Protein AF-A0A4P7J8R2-F1 (afdb_monomer)

Nearest PDB structures (foldseek):
  2e2a-assembly1_C  TM=5.252E-01  e=2.927E+00  Lactococcus lactis
  1cnt-assembly1_4  TM=2.820E-01  e=4.766E+00  Homo sapiens
  3lsj-assembly1_A  TM=1.562E-01  e=6.706E+00  Pseudomonas aeruginosa
  6i1z-assembly1_B  TM=1.309E-01  e=5.255E+00  Zea mays

Secondary structure (DSSP, 8-state):
------EETTEE--PPPP-SS--HHHHHHHHHHHHHHHHHHHHH-S---BSSTTHHHHHHHTTTT--GGGSGGGT--SS-HHHHHHHHHHHHHHHHHHHHHHHTT-HHHHHHHHHHHHHHHHTSPTTHHHHHHH----SHHHHHHHHHHHHHHHHHHHHHHTT-HHHHHHHHHHHHHHHHHHHH--S-----EETTEE-SHHHHHHHHHHHHHT--S-HHHHHHHHHTS-TT-HHHHHHHHHHHHHB-SSPPPPSS-------

Foldseek 3Di:
DQDDQDADPNDGPDAAFFADDQDPLNVQLVVLLVQLQVLLCVLLVHHQFFPGRSVLSCLLQPQQFGFPVVCVVPPDDGRPLVLQLVLLVVLLVLLVVLVVCVVVVNNVSSVVSNVVSLVSQLPGDPPRVVSSVRGPDDGSVSVNVVSVVSNVVSVVVCVVCVPPPLVVSLLSNLLSLVLSCVQRHPDQLAQDDDPNHGPDSSNVSQVSSCVSSVRPDDSVVNNVVNSPDDCPRPSSVVSNVVSVVGGDPDRPDPPDDPDPDDD

Solvent-accessible surface area (backbone atoms only — not comparable to full-atom values): 14954 Å² total; per-residue (Å²): 119,85,81,78,84,47,71,57,96,92,39,78,58,80,71,71,63,67,74,68,78,79,46,77,62,42,51,49,51,49,51,45,24,50,55,39,41,56,53,48,27,67,70,54,71,44,85,83,52,41,80,48,89,47,48,74,27,52,73,54,38,35,88,71,47,50,52,48,67,82,39,67,93,68,81,52,71,72,55,51,50,66,56,53,39,53,49,33,56,52,24,42,53,31,18,54,49,12,42,53,29,44,78,70,69,39,49,74,61,12,53,54,29,36,50,55,22,50,52,60,44,51,74,40,65,68,53,54,15,53,54,59,73,27,47,62,64,86,48,49,62,54,47,39,54,53,38,48,51,53,34,50,55,44,48,52,52,48,61,80,38,78,84,42,65,74,64,49,49,49,36,49,37,26,30,50,54,48,27,49,40,71,75,60,38,94,66,80,87,34,48,44,78,58,96,88,42,55,68,20,67,57,31,42,46,45,46,54,46,33,58,64,48,36,52,95,60,73,49,68,62,28,43,52,53,39,67,67,52,56,78,80,34,70,70,46,35,52,49,36,54,53,49,61,74,38,50,43,96,66,74,76,74,76,90,63,84,87,75,82,80,87,128

Mean predicted aligned error: 11.41 Å

Structure (mmCIF, N/CA/C/O backbone):
data_AF-A0A4P7J8R2-F1
#
_entry.id   AF-A0A4P7J8R2-F1
#
loop_
_atom_site.group_PDB
_atom_site.id
_atom_site.type_symbol
_atom_site.label_atom_id
_atom_site.label_alt_id
_atom_site.label_comp_id
_atom_site.label_asym_id
_atom_site.label_entity_id
_atom_site.label_seq_id
_atom_site.pdbx_PDB_ins_code
_atom_site.Cartn_x
_atom_site.Cartn_y
_atom_site.Cartn_z
_atom_site.occupancy
_atom_site.B_iso_or_equiv
_atom_site.auth_seq_id
_atom_site.auth_comp_id
_atom_site.auth_asym_id
_atom_site.auth_atom_id
_atom_site.pdbx_PDB_model_num
ATOM 1 N N . MET A 1 1 ? -5.512 11.461 0.066 1.00 32.84 1 MET A N 1
ATOM 2 C CA . MET A 1 1 ? -6.444 10.339 -0.149 1.00 32.84 1 MET A CA 1
ATOM 3 C C . MET A 1 1 ? -5.876 9.470 -1.250 1.00 32.84 1 MET A C 1
ATOM 5 O O . MET A 1 1 ? -5.880 9.904 -2.391 1.00 32.84 1 MET A O 1
ATOM 9 N N . LEU A 1 2 ? -5.388 8.276 -0.924 1.00 28.72 2 LEU A N 1
ATOM 10 C CA . LEU A 1 2 ? -5.401 7.184 -1.897 1.00 28.72 2 LEU A CA 1
ATOM 11 C C . LEU A 1 2 ? -6.454 6.185 -1.413 1.00 28.72 2 LEU A C 1
ATOM 13 O O . LEU A 1 2 ? -6.172 5.390 -0.514 1.00 28.72 2 LEU A O 1
ATOM 17 N N . PRO A 1 3 ? -7.696 6.282 -1.911 1.00 33.44 3 PRO A N 1
ATOM 18 C CA . PRO A 1 3 ? -8.687 5.257 -1.664 1.00 33.44 3 PRO A CA 1
ATOM 19 C C . PRO A 1 3 ? -8.290 4.037 -2.499 1.00 33.44 3 PRO A C 1
ATOM 21 O O . PRO A 1 3 ? -8.294 4.100 -3.721 1.00 33.44 3 PRO A O 1
ATOM 24 N N . ARG A 1 4 ? -7.951 2.915 -1.857 1.00 37.03 4 ARG A N 1
ATOM 25 C CA . ARG A 1 4 ? -8.077 1.628 -2.544 1.00 37.03 4 ARG A CA 1
ATOM 26 C C . ARG A 1 4 ? -9.561 1.314 -2.591 1.00 37.03 4 ARG A C 1
ATOM 28 O O . ARG A 1 4 ? -10.179 1.101 -1.548 1.00 37.03 4 ARG A O 1
ATOM 35 N N . GLU A 1 5 ? -10.138 1.319 -3.783 1.00 42.50 5 GLU A N 1
ATOM 36 C CA . GLU A 1 5 ? -11.417 0.656 -3.982 1.00 42.50 5 GLU A CA 1
ATOM 37 C C . GLU A 1 5 ? -11.187 -0.841 -3.765 1.00 42.50 5 GLU A C 1
ATOM 39 O O . GLU A 1 5 ? -10.446 -1.484 -4.504 1.00 42.50 5 GLU A O 1
ATOM 44 N N . ILE A 1 6 ? -11.754 -1.388 -2.691 1.00 38.34 6 ILE A N 1
ATOM 45 C CA . ILE A 1 6 ? -11.709 -2.825 -2.435 1.00 38.34 6 ILE A CA 1
ATOM 46 C C . ILE A 1 6 ? -12.951 -3.418 -3.094 1.00 38.34 6 ILE A C 1
ATOM 48 O O . ILE A 1 6 ? -14.085 -3.070 -2.753 1.00 38.34 6 ILE A O 1
ATOM 52 N N . TRP A 1 7 ? -12.718 -4.284 -4.073 1.00 38.00 7 TRP A N 1
ATOM 53 C CA . TRP A 1 7 ? -13.750 -4.995 -4.812 1.00 38.00 7 TRP A CA 1
ATOM 54 C C . TRP A 1 7 ? -13.792 -6.442 -4.326 1.00 38.00 7 TRP A C 1
ATOM 56 O O . TRP A 1 7 ? -12.793 -7.150 -4.408 1.00 38.00 7 TRP A O 1
ATOM 66 N N . GLU A 1 8 ? -14.947 -6.892 -3.835 1.00 34.22 8 GLU A N 1
ATOM 67 C CA . GLU A 1 8 ? -15.171 -8.291 -3.455 1.00 34.22 8 GLU A CA 1
ATOM 68 C C . GLU A 1 8 ? -16.410 -8.809 -4.196 1.00 34.22 8 GLU A C 1
ATOM 70 O O . GLU A 1 8 ? -17.485 -8.209 -4.133 1.00 34.22 8 GLU A O 1
ATOM 75 N N . ASN A 1 9 ? -16.268 -9.907 -4.949 1.00 32.16 9 ASN A N 1
ATOM 76 C CA . ASN A 1 9 ? -17.353 -10.528 -5.727 1.00 32.16 9 ASN A CA 1
ATOM 77 C C . ASN A 1 9 ? -18.108 -9.555 -6.662 1.00 32.16 9 ASN A C 1
ATOM 79 O O . ASN A 1 9 ? -19.334 -9.609 -6.778 1.00 32.16 9 ASN A O 1
ATOM 83 N N . GLY A 1 10 ? -17.387 -8.626 -7.300 1.00 30.28 10 GLY A N 1
ATOM 84 C CA . GLY A 1 10 ? -17.977 -7.632 -8.207 1.00 30.28 10 GLY A CA 1
ATOM 85 C C . GLY A 1 10 ? -18.820 -6.557 -7.509 1.00 30.28 10 GLY A C 1
ATOM 86 O O . GLY A 1 10 ? -19.547 -5.820 -8.173 1.00 30.28 10 GLY A O 1
ATOM 87 N N . ARG A 1 11 ? -18.748 -6.450 -6.175 1.00 26.72 11 ARG A N 1
ATOM 88 C CA . ARG A 1 11 ? -19.405 -5.397 -5.396 1.00 26.72 11 ARG A CA 1
ATOM 89 C C . ARG A 1 11 ? -18.361 -4.503 -4.735 1.00 26.72 11 ARG A C 1
ATOM 91 O O . ARG A 1 11 ? -17.423 -4.978 -4.099 1.00 26.72 11 ARG A O 1
ATOM 98 N N . LYS A 1 12 ? -18.559 -3.190 -4.870 1.00 39.00 12 LYS A N 1
ATOM 99 C CA . LYS A 1 12 ? -17.753 -2.160 -4.209 1.00 39.00 12 LYS A CA 1
ATOM 100 C C . LYS A 1 12 ? -17.955 -2.249 -2.696 1.00 39.00 12 LYS A C 1
ATOM 102 O O . LYS A 1 12 ? -19.061 -1.991 -2.212 1.00 39.00 12 LYS A O 1
ATOM 107 N N . LEU A 1 13 ? -16.907 -2.592 -1.946 1.00 38.28 13 LEU A N 1
ATOM 108 C CA . LEU A 1 13 ? -16.956 -2.576 -0.488 1.00 38.28 13 LEU A CA 1
ATOM 109 C C . LEU A 1 13 ? -16.866 -1.114 -0.034 1.00 38.28 13 LEU A C 1
ATOM 111 O O . LEU A 1 13 ? -15.833 -0.455 -0.158 1.00 38.28 13 LEU A O 1
ATOM 115 N N . LYS A 1 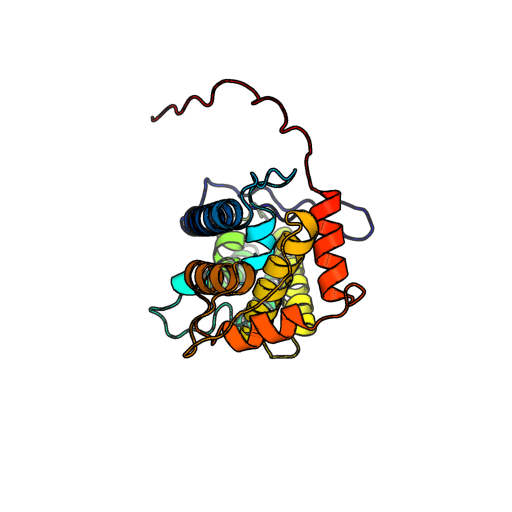14 ? -17.996 -0.555 0.409 1.00 35.88 14 LYS A N 1
ATOM 116 C CA . LYS A 1 14 ? -18.090 0.857 0.792 1.00 35.88 14 LYS A CA 1
ATOM 117 C C . LYS A 1 14 ? -17.421 1.047 2.154 1.00 35.88 14 LYS A C 1
ATOM 119 O O . LYS A 1 14 ? -18.040 0.811 3.186 1.00 35.88 14 LYS A O 1
ATOM 124 N N . LEU A 1 15 ? -16.154 1.458 2.150 1.00 40.28 15 LEU A N 1
ATOM 125 C CA . LEU A 1 15 ? -15.455 1.861 3.370 1.00 40.28 15 LEU A CA 1
ATOM 126 C C . LEU A 1 15 ? -16.207 3.027 4.051 1.00 40.28 15 LEU A C 1
ATOM 128 O O . LEU A 1 15 ? -16.777 3.873 3.348 1.00 40.28 15 LEU A O 1
ATOM 132 N N . PRO A 1 16 ? -16.223 3.107 5.397 1.00 36.53 16 PRO A N 1
ATOM 133 C CA . PRO A 1 16 ? -16.769 4.265 6.096 1.00 36.53 16 PRO A CA 1
ATOM 134 C C . PRO A 1 16 ? -16.044 5.542 5.653 1.00 36.53 16 PRO A C 1
ATOM 136 O O . PRO A 1 16 ? -14.826 5.542 5.482 1.00 36.53 16 PRO A O 1
ATOM 139 N N . ALA A 1 17 ? -16.782 6.641 5.485 1.00 36.66 17 ALA A N 1
ATOM 140 C CA . ALA A 1 17 ? -16.190 7.928 5.130 1.00 36.66 17 ALA A CA 1
ATOM 141 C C . ALA A 1 17 ? -15.206 8.392 6.223 1.00 36.66 17 ALA A C 1
ATOM 143 O O . ALA A 1 17 ? -15.554 8.395 7.405 1.00 36.66 17 ALA A O 1
ATOM 144 N N . LEU A 1 18 ? -13.988 8.781 5.835 1.00 41.22 18 LEU A N 1
ATOM 145 C CA . LEU A 1 18 ? -12.971 9.316 6.748 1.00 41.22 18 LEU A CA 1
ATOM 146 C C . LEU A 1 18 ? -13.398 10.711 7.245 1.00 41.22 18 LEU A C 1
ATOM 148 O O . LEU A 1 18 ? -13.849 11.532 6.446 1.00 41.22 18 LEU A O 1
ATOM 152 N N . ARG A 1 19 ? -13.296 10.983 8.557 1.00 38.66 19 ARG A N 1
ATOM 153 C CA . ARG A 1 19 ? -13.872 12.203 9.168 1.00 38.66 19 ARG A CA 1
ATOM 154 C C . ARG A 1 19 ? -13.076 13.499 8.953 1.00 38.66 19 ARG A C 1
ATOM 156 O O . ARG A 1 19 ? -13.702 14.557 9.000 1.00 38.66 19 ARG A O 1
ATOM 163 N N . HIS A 1 20 ? -11.758 13.473 8.729 1.00 39.28 20 HIS A N 1
ATOM 164 C CA . HIS A 1 20 ? -10.914 14.684 8.691 1.00 39.28 20 HIS A CA 1
ATOM 165 C C . HIS A 1 20 ? -9.924 14.712 7.507 1.00 39.28 20 HIS A C 1
ATOM 167 O O . HIS A 1 20 ? -9.699 13.695 6.855 1.00 39.28 20 HIS A O 1
ATOM 173 N N . GLY A 1 21 ? -9.402 15.913 7.204 1.00 49.06 21 GLY A N 1
ATOM 174 C CA . GLY A 1 21 ? -8.509 16.215 6.074 1.00 49.06 21 GLY A CA 1
ATOM 175 C C . GLY A 1 21 ? -7.202 15.410 6.046 1.00 4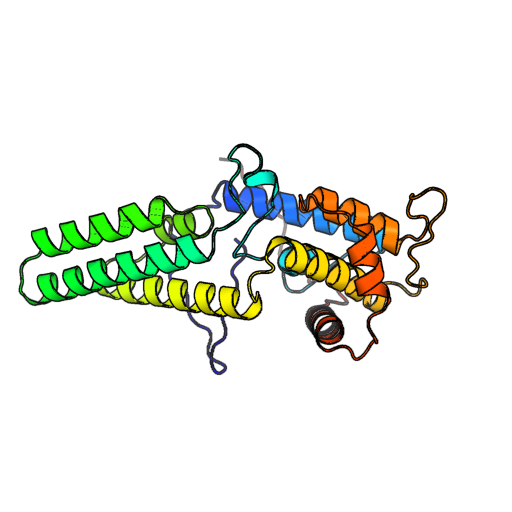9.06 21 GLY A C 1
ATOM 176 O O . GLY A 1 21 ? -6.916 14.636 6.953 1.00 49.06 21 GLY A O 1
ATOM 177 N N . ALA A 1 22 ? -6.418 15.581 4.974 1.00 48.06 22 ALA A N 1
ATOM 178 C CA . ALA A 1 22 ? -5.219 14.782 4.702 1.00 48.06 22 ALA A CA 1
ATOM 179 C C . ALA A 1 22 ? -4.284 14.696 5.925 1.00 48.06 22 ALA A C 1
ATOM 181 O O . ALA A 1 22 ? -3.793 15.712 6.415 1.00 48.06 22 ALA A O 1
ATOM 182 N N . SER A 1 23 ? -4.037 13.476 6.408 1.00 58.09 23 SER A N 1
ATOM 183 C CA . SER A 1 23 ? -3.109 13.226 7.512 1.00 58.09 23 SER A CA 1
ATOM 184 C C . SER A 1 23 ? -1.658 13.504 7.091 1.00 58.09 23 SER A C 1
ATOM 186 O O . SER A 1 23 ? -1.329 13.485 5.903 1.00 58.09 23 SER A O 1
ATOM 188 N N . ASN A 1 24 ? -0.740 13.692 8.048 1.00 58.38 24 ASN A N 1
ATOM 189 C CA . ASN A 1 24 ? 0.696 13.802 7.736 1.00 58.38 24 ASN A CA 1
ATOM 190 C C . ASN A 1 24 ? 1.214 12.599 6.926 1.00 58.38 24 ASN A C 1
ATOM 192 O O . ASN A 1 24 ? 2.072 12.756 6.062 1.00 58.38 24 ASN A O 1
ATOM 196 N N . HIS A 1 25 ? 0.666 11.405 7.157 1.00 62.44 25 HIS A N 1
ATOM 197 C CA . HIS A 1 25 ? 0.968 10.225 6.352 1.00 62.44 25 HIS A CA 1
ATOM 198 C C . HIS A 1 25 ? 0.415 10.332 4.929 1.00 62.44 25 HIS A C 1
ATOM 200 O O . HIS A 1 25 ? 1.139 10.004 4.000 1.00 62.44 25 HIS A O 1
ATOM 206 N N . ASP A 1 26 ? -0.807 10.839 4.725 1.00 62.03 26 ASP A N 1
ATOM 207 C CA . ASP A 1 26 ? -1.336 11.094 3.376 1.00 62.03 26 ASP A CA 1
ATOM 208 C C . ASP A 1 26 ? -0.460 12.086 2.609 1.00 62.03 26 ASP A C 1
ATOM 210 O O . ASP A 1 26 ? -0.193 11.883 1.427 1.00 62.03 26 ASP A O 1
ATOM 214 N N . TYR A 1 27 ? 0.010 13.142 3.280 1.00 60.81 27 TYR A N 1
ATOM 215 C CA . TYR A 1 27 ? 0.931 14.112 2.691 1.00 60.81 27 TYR A CA 1
ATOM 216 C C . TYR A 1 27 ? 2.271 13.470 2.317 1.00 60.81 27 TYR A C 1
ATOM 218 O O . TYR A 1 27 ? 2.804 13.718 1.236 1.00 60.81 27 TYR A O 1
ATOM 226 N N . ILE A 1 28 ? 2.804 12.603 3.178 1.00 64.06 28 ILE A N 1
ATOM 227 C CA . ILE A 1 28 ? 4.041 11.874 2.903 1.00 64.06 28 ILE A CA 1
ATOM 228 C C . ILE A 1 28 ? 3.861 10.873 1.755 1.00 64.06 28 ILE A C 1
ATOM 230 O O . ILE A 1 28 ? 4.687 10.850 0.844 1.00 64.06 28 ILE A O 1
ATOM 234 N N . MET A 1 29 ? 2.781 10.090 1.756 1.00 70.75 29 MET A N 1
ATOM 235 C CA . MET A 1 29 ? 2.427 9.176 0.667 1.00 70.75 29 MET A CA 1
ATOM 236 C C . MET A 1 29 ? 2.286 9.934 -0.650 1.00 70.75 29 MET A C 1
ATOM 238 O O . MET A 1 29 ? 2.847 9.513 -1.655 1.00 70.75 29 MET A O 1
ATOM 242 N N . TYR A 1 30 ? 1.598 11.079 -0.634 1.00 68.25 30 TYR A N 1
ATOM 243 C CA . TYR A 1 30 ? 1.448 11.957 -1.790 1.00 68.25 30 TYR A CA 1
ATOM 244 C C . TYR A 1 30 ? 2.797 12.480 -2.286 1.00 68.25 30 TYR A C 1
ATOM 246 O O . TYR A 1 30 ? 3.089 12.405 -3.476 1.00 68.25 30 TYR A O 1
ATOM 254 N N . ARG A 1 31 ? 3.650 12.979 -1.385 1.00 67.81 31 ARG A N 1
ATOM 255 C CA . ARG A 1 31 ? 4.982 13.474 -1.743 1.00 67.81 31 ARG A CA 1
ATOM 256 C C . ARG A 1 31 ? 5.842 12.362 -2.337 1.00 67.81 31 ARG A C 1
ATOM 258 O O . ARG A 1 31 ? 6.443 12.567 -3.386 1.00 67.81 31 ARG A O 1
ATOM 265 N N . ALA A 1 32 ? 5.873 11.193 -1.699 1.00 71.31 32 ALA A N 1
ATOM 266 C CA . ALA A 1 32 ? 6.592 10.026 -2.195 1.00 71.31 32 ALA A CA 1
ATOM 267 C C . ALA A 1 32 ? 6.073 9.608 -3.576 1.00 71.31 32 ALA A C 1
ATOM 269 O O . ALA A 1 32 ? 6.863 9.379 -4.487 1.00 71.31 32 ALA A O 1
ATOM 270 N N . ALA A 1 33 ? 4.751 9.568 -3.748 1.00 78.62 33 ALA A N 1
ATOM 271 C CA . ALA A 1 33 ? 4.117 9.202 -5.004 1.00 78.62 33 ALA A CA 1
ATOM 272 C C . ALA A 1 33 ? 4.434 10.196 -6.127 1.00 78.62 33 ALA A C 1
ATOM 274 O O . ALA A 1 33 ? 4.774 9.784 -7.235 1.00 78.62 33 ALA A O 1
ATOM 275 N N . ARG A 1 34 ? 4.418 11.495 -5.820 1.00 74.75 34 ARG A N 1
ATOM 276 C CA . ARG A 1 34 ? 4.799 12.564 -6.744 1.00 74.75 34 ARG A CA 1
ATOM 277 C C . ARG A 1 34 ? 6.275 12.494 -7.135 1.00 74.75 34 ARG A C 1
ATOM 279 O O . ARG A 1 34 ? 6.592 12.621 -8.311 1.00 74.75 34 ARG A O 1
ATOM 286 N N . GLU A 1 35 ? 7.176 12.284 -6.174 1.00 79.56 35 GLU A N 1
ATOM 287 C CA . GLU A 1 35 ? 8.614 12.157 -6.447 1.00 79.56 35 GLU A CA 1
ATOM 288 C C . GLU A 1 35 ? 8.932 10.907 -7.283 1.00 79.56 35 GLU A C 1
ATOM 290 O O . GLU A 1 35 ? 9.725 10.985 -8.220 1.00 79.56 35 GLU A O 1
ATOM 295 N N . ILE A 1 36 ? 8.293 9.772 -6.981 1.00 84.56 36 ILE A N 1
ATOM 296 C CA . ILE A 1 36 ? 8.415 8.536 -7.767 1.00 84.56 36 ILE A CA 1
ATOM 297 C C . ILE A 1 36 ? 7.887 8.756 -9.185 1.00 84.56 36 ILE A C 1
ATOM 299 O O . ILE A 1 36 ? 8.582 8.428 -10.139 1.00 84.56 36 ILE A O 1
ATOM 303 N N . THR A 1 37 ? 6.704 9.351 -9.334 1.00 83.88 37 THR A N 1
ATOM 304 C CA . THR A 1 37 ? 6.088 9.575 -10.651 1.00 83.88 37 THR A CA 1
ATOM 305 C C . THR A 1 37 ? 6.932 10.512 -11.508 1.00 83.88 37 THR A C 1
ATOM 307 O O . THR A 1 37 ? 7.299 10.132 -12.611 1.00 83.88 37 THR A O 1
ATOM 310 N N . GLY A 1 38 ? 7.367 11.660 -10.976 1.00 80.62 38 GLY A N 1
ATOM 311 C CA . GLY A 1 38 ? 8.237 12.575 -11.726 1.00 80.62 38 GLY A CA 1
ATOM 312 C C . GLY A 1 38 ? 9.597 11.961 -12.084 1.00 80.62 38 GLY A C 1
ATOM 313 O O . GLY A 1 38 ? 10.171 12.267 -13.127 1.00 80.62 38 GLY A O 1
ATOM 314 N N . CYS A 1 39 ? 10.115 11.050 -11.253 1.00 88.69 39 CYS A N 1
ATOM 315 C CA . CYS A 1 39 ? 11.302 10.268 -11.592 1.00 88.69 39 CYS A CA 1
ATOM 316 C C . CYS A 1 39 ? 11.030 9.300 -12.755 1.00 88.69 39 CYS A C 1
ATOM 318 O O . CYS A 1 39 ? 11.856 9.187 -13.656 1.00 88.69 39 CYS A O 1
ATOM 320 N N . LEU A 1 40 ? 9.891 8.607 -12.753 1.00 89.75 40 LEU A N 1
ATOM 321 C CA . LEU A 1 40 ? 9.513 7.699 -13.837 1.00 89.75 40 LEU A CA 1
ATOM 322 C C . LEU A 1 40 ? 9.300 8.457 -15.154 1.00 89.75 40 LEU A C 1
ATOM 324 O O . LEU A 1 40 ? 9.867 8.056 -16.163 1.00 89.75 40 LEU A O 1
ATOM 328 N N . GLU A 1 41 ? 8.582 9.580 -15.136 1.00 88.44 41 GLU A N 1
ATOM 329 C CA . GLU A 1 41 ? 8.353 10.437 -16.312 1.00 88.44 41 GLU A CA 1
ATOM 330 C C . GLU A 1 41 ? 9.664 10.961 -16.906 1.00 88.44 41 GLU A C 1
ATOM 332 O O . GLU A 1 41 ? 9.859 10.935 -18.120 1.00 88.44 41 GLU A O 1
ATOM 337 N N . LYS A 1 42 ? 10.616 11.370 -16.055 1.00 91.31 42 LYS A N 1
ATOM 338 C CA . LYS A 1 42 ? 11.968 11.768 -16.482 1.00 91.31 42 LYS A CA 1
ATOM 339 C C . LYS A 1 42 ? 12.664 10.661 -17.281 1.00 91.31 42 LYS A C 1
ATOM 341 O O . LYS A 1 42 ? 13.319 10.959 -18.277 1.00 91.31 42 LYS A O 1
ATOM 346 N N . TRP A 1 43 ? 12.578 9.413 -16.821 1.00 92.12 43 TRP A N 1
ATOM 347 C CA . TRP A 1 43 ? 13.281 8.286 -17.441 1.00 92.12 43 TRP A CA 1
ATOM 348 C C . TRP A 1 43 ? 12.547 7.725 -18.662 1.00 92.12 43 TRP A C 1
ATOM 350 O O . TRP A 1 43 ? 13.196 7.413 -19.653 1.00 92.12 43 TRP A O 1
ATOM 360 N N . LEU A 1 44 ? 11.218 7.639 -18.612 1.00 88.44 44 LEU A N 1
ATOM 361 C CA . LEU A 1 44 ? 10.385 7.135 -19.710 1.00 88.44 44 LEU A CA 1
ATOM 362 C C . LEU A 1 44 ? 10.144 8.193 -20.796 1.00 88.44 44 LEU A C 1
ATOM 364 O O . LEU A 1 44 ? 9.775 7.850 -21.910 1.00 88.44 44 LEU A O 1
ATOM 368 N N . ARG A 1 45 ? 10.381 9.475 -20.484 1.00 89.25 45 ARG A N 1
ATOM 369 C CA . ARG A 1 45 ? 10.182 10.633 -21.374 1.00 89.25 45 ARG A CA 1
ATOM 370 C C . ARG A 1 45 ? 8.742 10.778 -21.880 1.00 89.25 45 ARG A C 1
ATOM 372 O O . ARG A 1 45 ? 8.516 11.382 -22.925 1.00 89.25 45 ARG A O 1
ATOM 379 N N . VAL A 1 46 ? 7.782 10.279 -21.106 1.00 82.69 46 VAL A N 1
ATOM 380 C CA . VAL A 1 46 ? 6.341 10.414 -21.346 1.00 82.69 46 VAL A CA 1
ATOM 381 C C . VAL A 1 46 ? 5.645 10.857 -20.058 1.00 82.69 46 VAL A C 1
ATOM 383 O O . VAL A 1 46 ? 6.121 10.502 -18.973 1.00 82.69 46 VAL A O 1
ATOM 386 N N . PRO A 1 47 ? 4.543 11.622 -20.143 1.00 82.00 47 PRO A N 1
ATOM 387 C CA . PRO A 1 47 ? 3.682 11.849 -18.990 1.00 82.00 47 PRO A CA 1
ATOM 388 C C . PRO A 1 47 ? 3.006 10.536 -18.580 1.00 82.00 47 PRO A C 1
ATOM 390 O O . PRO A 1 47 ? 2.623 9.721 -19.423 1.00 82.00 47 PRO A O 1
ATOM 393 N N . LEU A 1 48 ? 2.873 10.316 -17.274 1.00 78.94 48 LEU A N 1
ATOM 394 C CA . LEU A 1 48 ? 2.256 9.112 -16.721 1.00 78.94 48 LEU A CA 1
ATOM 395 C C . LEU A 1 48 ? 0.813 9.398 -16.306 1.00 78.94 48 LEU A C 1
ATOM 397 O O . LEU A 1 48 ? 0.450 9.307 -15.129 1.00 78.94 48 LEU A O 1
ATOM 401 N N . ASP A 1 49 ? 0.004 9.733 -17.307 1.00 73.31 49 ASP A N 1
ATOM 402 C CA . ASP A 1 49 ? -1.413 10.044 -17.160 1.00 73.31 49 ASP A CA 1
ATOM 403 C C . ASP A 1 49 ? -2.242 8.749 -17.107 1.00 73.31 49 ASP A C 1
ATOM 405 O O . ASP A 1 49 ? -2.504 8.086 -18.110 1.00 73.31 49 ASP A O 1
ATOM 409 N N . TYR A 1 50 ? -2.649 8.377 -15.895 1.00 71.31 50 TYR A N 1
ATOM 410 C CA . TYR A 1 50 ? -3.537 7.245 -15.632 1.00 71.31 50 TYR A CA 1
ATOM 411 C C . TYR A 1 50 ? -4.860 7.734 -15.046 1.00 71.31 50 TYR A C 1
ATOM 413 O O . TYR A 1 50 ? -4.920 8.794 -14.418 1.00 71.31 50 TYR A O 1
ATOM 421 N N . GLN A 1 51 ? -5.913 6.921 -15.175 1.00 64.62 51 GLN A N 1
ATOM 422 C CA . GLN A 1 51 ? -7.213 7.190 -14.541 1.00 64.62 51 GLN A CA 1
ATOM 423 C C . GLN A 1 51 ? -7.083 7.378 -13.020 1.00 64.62 51 GLN A C 1
ATOM 425 O O . GLN A 1 51 ? -7.806 8.168 -12.412 1.00 64.62 51 GLN A O 1
ATOM 430 N N . GLU A 1 52 ? -6.134 6.668 -12.406 1.00 65.06 52 GLU A N 1
ATOM 431 C CA . GLU A 1 52 ? -5.785 6.808 -10.998 1.00 65.06 52 GLU A CA 1
ATOM 432 C C . GLU A 1 52 ? -4.528 7.669 -10.820 1.00 65.06 52 GLU A C 1
ATOM 434 O O . GLU A 1 52 ? -3.446 7.357 -11.326 1.00 65.06 52 GLU A O 1
ATOM 439 N N . THR A 1 53 ? -4.645 8.746 -10.038 1.00 65.31 53 THR A N 1
ATOM 440 C CA . THR A 1 53 ? -3.523 9.651 -9.760 1.00 65.31 53 THR A CA 1
ATOM 441 C C . THR A 1 53 ? -2.358 8.902 -9.104 1.00 65.31 53 THR A C 1
ATOM 443 O O . THR A 1 53 ? -2.503 8.326 -8.024 1.00 65.31 53 THR A O 1
ATOM 446 N N . TYR A 1 54 ? -1.180 8.962 -9.732 1.00 71.44 54 TYR A N 1
ATOM 447 C CA . TYR A 1 54 ? 0.043 8.276 -9.300 1.00 71.44 54 TYR A CA 1
ATOM 448 C C . TYR A 1 54 ? -0.061 6.741 -9.222 1.00 71.44 54 TYR A C 1
ATOM 450 O O . TYR A 1 54 ? 0.636 6.130 -8.403 1.00 71.44 54 TYR A O 1
ATOM 458 N N . LEU A 1 55 ? -0.877 6.104 -10.073 1.00 78.75 55 LEU A N 1
ATOM 459 C CA . LEU A 1 55 ? -1.006 4.640 -10.141 1.00 78.75 55 LEU A CA 1
ATOM 460 C C . LEU A 1 55 ? 0.343 3.892 -10.076 1.00 78.75 55 LEU A C 1
ATOM 462 O O . LEU A 1 55 ? 0.485 3.014 -9.218 1.00 78.75 55 LEU A O 1
ATOM 466 N N . PRO A 1 56 ? 1.383 4.256 -10.859 1.00 82.94 56 PRO A N 1
ATOM 467 C CA . PRO A 1 56 ? 2.667 3.556 -10.803 1.00 82.94 56 PRO A CA 1
ATOM 468 C C . PRO A 1 56 ? 3.302 3.586 -9.410 1.00 82.94 56 PRO A C 1
ATOM 470 O O . PRO A 1 56 ? 3.809 2.577 -8.918 1.00 82.94 56 PRO A O 1
ATOM 473 N N . ALA A 1 57 ? 3.226 4.728 -8.727 1.00 80.62 57 ALA A N 1
ATOM 474 C CA . ALA A 1 57 ? 3.738 4.851 -7.375 1.00 80.62 57 ALA A CA 1
ATOM 475 C C . ALA A 1 57 ? 2.863 4.119 -6.348 1.00 80.62 57 ALA A C 1
ATOM 477 O O . ALA A 1 57 ? 3.400 3.577 -5.383 1.00 80.62 57 ALA A O 1
ATOM 478 N N . ALA A 1 58 ? 1.544 4.039 -6.549 1.00 76.19 58 ALA A N 1
ATOM 479 C CA . ALA A 1 58 ? 0.644 3.272 -5.687 1.00 76.19 58 ALA A CA 1
ATOM 480 C C . ALA A 1 58 ? 0.947 1.760 -5.728 1.00 76.19 58 ALA A C 1
ATOM 482 O O . ALA A 1 58 ? 0.927 1.097 -4.683 1.00 76.19 58 ALA A O 1
ATOM 483 N N . LEU A 1 59 ? 1.315 1.230 -6.903 1.00 80.06 59 LEU A N 1
ATOM 484 C CA . LEU A 1 59 ? 1.783 -0.153 -7.070 1.00 80.06 59 LEU A CA 1
ATOM 485 C C . LEU A 1 59 ? 3.110 -0.411 -6.329 1.00 80.06 59 LEU A C 1
ATOM 487 O O . LEU A 1 59 ? 3.317 -1.493 -5.779 1.00 80.06 59 LEU A O 1
ATOM 491 N N . MET A 1 60 ? 3.997 0.589 -6.265 1.00 81.94 60 MET A N 1
ATOM 492 C CA . MET A 1 60 ? 5.322 0.493 -5.632 1.00 81.94 60 MET A CA 1
ATOM 493 C C . MET A 1 60 ? 5.323 0.748 -4.115 1.00 81.94 60 MET A C 1
ATOM 495 O O . MET A 1 60 ? 6.101 0.140 -3.371 1.00 81.94 60 MET A O 1
ATOM 499 N N . LEU A 1 61 ? 4.494 1.682 -3.644 1.00 72.75 61 LEU A N 1
ATOM 500 C CA . LEU A 1 61 ? 4.499 2.158 -2.260 1.00 72.75 61 LEU A CA 1
ATOM 501 C C . LEU A 1 61 ? 3.624 1.331 -1.317 1.00 72.75 61 LEU A C 1
ATOM 503 O O . LEU A 1 61 ? 3.813 1.482 -0.117 1.00 72.75 61 LEU A O 1
ATOM 507 N N . ASN A 1 62 ? 2.738 0.479 -1.855 1.00 67.06 62 ASN A N 1
ATOM 508 C CA . ASN A 1 62 ? 1.749 -0.375 -1.182 1.00 67.06 62 ASN A CA 1
ATOM 509 C C . ASN A 1 62 ? 1.103 0.231 0.082 1.00 67.06 62 ASN A C 1
ATOM 511 O O . ASN A 1 62 ? 1.741 0.434 1.114 1.00 67.06 62 ASN A O 1
ATOM 515 N N . SER A 1 63 ? -0.218 0.397 0.066 1.00 63.31 63 SER A N 1
ATOM 516 C CA . SER A 1 63 ? -0.983 1.007 1.162 1.00 63.31 63 SER A CA 1
ATOM 517 C C . SER A 1 63 ? -0.931 0.269 2.510 1.00 63.31 63 SER A C 1
ATOM 519 O O . SER A 1 63 ? -1.562 0.738 3.445 1.00 63.31 63 SER A O 1
ATOM 521 N N . TYR A 1 64 ? -0.256 -0.879 2.630 1.00 64.81 64 TYR A N 1
ATOM 522 C CA . TYR A 1 64 ? -0.032 -1.581 3.905 1.00 64.81 64 TYR A CA 1
ATOM 523 C C . TYR A 1 64 ? 1.333 -1.279 4.543 1.00 64.81 64 TYR A C 1
ATOM 525 O O . TYR A 1 64 ? 1.553 -1.625 5.700 1.00 64.81 64 TYR A O 1
ATOM 533 N N . GLU A 1 65 ? 2.243 -0.640 3.803 1.00 61.72 65 GLU A N 1
ATOM 534 C CA . GLU A 1 65 ? 3.627 -0.386 4.222 1.00 61.72 65 GLU A CA 1
ATOM 535 C C . GLU A 1 65 ? 4.048 1.074 4.179 1.00 61.72 65 GLU A C 1
ATOM 537 O O . GLU A 1 65 ? 4.904 1.467 4.963 1.00 61.72 65 GLU A O 1
ATOM 542 N N . GLY A 1 66 ? 3.499 1.867 3.257 1.00 60.34 66 GLY A N 1
ATOM 543 C CA . GLY A 1 66 ? 3.970 3.234 3.021 1.00 60.34 66 GLY A CA 1
ATOM 544 C C . GLY A 1 66 ? 5.461 3.315 2.636 1.00 60.34 66 GLY A C 1
ATOM 545 O O . GLY A 1 66 ? 6.110 2.294 2.409 1.00 60.34 66 GLY A O 1
ATOM 546 N N . PRO A 1 67 ? 6.057 4.508 2.468 1.00 52.50 67 PRO A N 1
ATOM 547 C CA . PRO A 1 67 ? 7.480 4.666 2.162 1.00 52.50 67 PRO A CA 1
ATOM 548 C C . PRO A 1 67 ? 8.378 4.305 3.357 1.00 52.50 67 PRO A C 1
ATOM 550 O O . PRO A 1 67 ? 8.149 4.733 4.484 1.00 52.50 67 PRO A O 1
ATOM 553 N N . VAL A 1 68 ? 9.447 3.546 3.094 1.00 49.28 68 VAL A N 1
ATOM 554 C CA . VAL A 1 68 ? 10.353 2.978 4.118 1.00 49.28 68 VAL A CA 1
ATOM 555 C C . VAL A 1 68 ? 11.014 4.051 4.999 1.00 49.28 68 VAL A C 1
ATOM 557 O O . VAL A 1 68 ? 11.227 3.843 6.192 1.00 49.28 68 VAL A O 1
ATOM 560 N N . TRP A 1 69 ? 11.315 5.219 4.427 1.00 48.91 69 TRP A N 1
ATOM 561 C CA . TRP A 1 69 ? 11.985 6.327 5.113 1.00 48.91 69 TRP A CA 1
ATOM 562 C C . TRP A 1 69 ? 11.111 7.042 6.154 1.00 48.91 69 TRP A C 1
ATOM 564 O O . TRP A 1 69 ? 11.625 7.843 6.923 1.00 48.91 69 TRP A O 1
ATOM 574 N N . MET A 1 70 ? 9.813 6.734 6.250 1.00 46.44 70 MET A N 1
ATOM 575 C CA . MET A 1 70 ? 8.979 7.194 7.372 1.00 46.44 70 MET A CA 1
ATOM 576 C C . MET A 1 70 ? 9.321 6.523 8.708 1.00 46.44 70 MET A C 1
ATOM 578 O O . MET A 1 70 ? 8.821 6.944 9.750 1.00 46.44 70 MET A O 1
ATOM 582 N N . HIS A 1 71 ? 10.132 5.464 8.685 1.00 47.47 71 HIS A N 1
ATOM 583 C CA . HIS A 1 71 ? 10.358 4.586 9.832 1.00 47.47 71 HIS A CA 1
ATOM 584 C C . HIS A 1 71 ? 11.848 4.385 10.153 1.00 47.47 71 HIS A C 1
ATOM 586 O O . HIS A 1 71 ? 12.177 3.622 11.064 1.00 47.47 71 HIS A O 1
ATOM 592 N N . SER A 1 72 ? 12.748 5.075 9.434 1.00 42.16 72 SER A N 1
ATOM 593 C CA . SER A 1 72 ? 14.208 4.932 9.565 1.00 42.16 72 SER A CA 1
ATOM 594 C C . SER A 1 72 ? 14.717 5.221 10.975 1.00 42.16 72 SER A C 1
ATOM 596 O O . SER A 1 72 ? 15.658 4.576 11.428 1.00 42.16 72 SER A O 1
ATOM 598 N N . ASP A 1 73 ? 14.051 6.120 11.698 1.00 40.97 73 ASP A N 1
ATOM 599 C CA . ASP A 1 73 ? 14.505 6.586 13.011 1.00 40.97 73 ASP A CA 1
ATOM 600 C C . ASP A 1 73 ? 14.068 5.657 14.160 1.00 40.97 73 ASP A C 1
ATOM 602 O O . ASP A 1 73 ? 14.437 5.874 15.311 1.00 40.97 73 ASP A O 1
ATOM 606 N N . GLN A 1 74 ? 13.282 4.610 13.873 1.00 43.12 74 GLN A N 1
ATOM 607 C CA . GLN A 1 74 ? 12.667 3.759 14.902 1.00 43.12 74 GLN A CA 1
ATOM 608 C C . GLN A 1 74 ? 13.170 2.311 14.911 1.00 43.12 74 GLN A C 1
ATOM 610 O O . GLN A 1 74 ? 12.736 1.535 15.762 1.00 43.12 74 GLN A O 1
ATOM 615 N N . GLY A 1 75 ? 14.056 1.915 13.986 1.00 38.16 75 GLY A N 1
ATOM 616 C CA . GLY A 1 75 ? 14.562 0.534 13.903 1.00 38.16 75 GLY A CA 1
ATOM 617 C C . GLY A 1 75 ? 13.461 -0.527 13.741 1.00 38.16 75 GLY A C 1
ATOM 618 O O . GLY A 1 75 ? 13.698 -1.707 13.990 1.00 38.16 75 GLY A O 1
ATOM 619 N N . GLN A 1 76 ? 12.247 -0.113 13.365 1.00 39.56 76 GLN A N 1
ATOM 620 C CA . GLN A 1 76 ? 11.102 -0.993 13.182 1.00 39.56 76 GLN A CA 1
ATOM 621 C C . GLN A 1 76 ? 11.092 -1.501 11.745 1.00 39.56 76 GLN A C 1
ATOM 623 O O . GLN A 1 76 ? 11.103 -0.715 10.796 1.00 39.56 76 GLN A O 1
ATOM 628 N N . GLU A 1 77 ? 11.032 -2.824 11.581 1.00 44.97 77 GLU A N 1
ATOM 629 C CA . GLU A 1 77 ? 10.614 -3.409 10.312 1.00 44.97 77 GLU A CA 1
ATOM 630 C C . GLU A 1 77 ? 9.231 -2.845 9.969 1.00 44.97 77 GLU A C 1
ATOM 632 O O . GLU A 1 77 ? 8.279 -2.952 10.747 1.00 44.97 77 GLU A O 1
ATOM 637 N N . ILE A 1 78 ? 9.163 -2.170 8.825 1.00 48.56 78 ILE A N 1
ATOM 638 C CA . ILE A 1 78 ? 7.974 -1.504 8.297 1.00 48.56 78 ILE A CA 1
ATOM 639 C C . ILE A 1 78 ? 6.777 -2.437 8.417 1.00 48.56 78 ILE A C 1
ATOM 641 O O . ILE A 1 78 ? 6.811 -3.539 7.867 1.00 48.56 78 ILE A O 1
ATOM 645 N N . GLY A 1 79 ? 5.737 -1.969 9.114 1.00 52.69 79 GLY A N 1
ATOM 646 C CA . GLY A 1 79 ? 4.487 -2.691 9.287 1.00 52.69 79 GLY A CA 1
ATOM 647 C C . GLY A 1 79 ? 4.730 -4.141 9.674 1.00 52.69 79 GLY A C 1
ATOM 648 O O . GLY A 1 79 ? 4.537 -5.006 8.832 1.00 52.69 79 GLY A O 1
ATOM 649 N N . ASP A 1 80 ? 5.143 -4.422 10.916 1.00 66.94 80 ASP A N 1
ATOM 650 C CA . ASP A 1 80 ? 5.154 -5.793 11.437 1.00 66.94 80 ASP A CA 1
ATOM 651 C C . ASP A 1 80 ? 3.738 -6.376 11.290 1.00 66.94 80 ASP A C 1
ATOM 653 O O . ASP A 1 80 ? 2.867 -6.219 12.149 1.00 66.94 80 ASP A O 1
ATOM 657 N N . ILE A 1 81 ? 3.498 -7.015 10.142 1.00 76.06 81 ILE A N 1
ATOM 658 C CA . ILE A 1 81 ? 2.203 -7.536 9.718 1.00 76.06 81 ILE A CA 1
ATOM 659 C C . ILE A 1 81 ? 1.711 -8.509 10.790 1.00 76.06 81 ILE A C 1
ATOM 661 O O . ILE A 1 81 ? 0.521 -8.564 11.089 1.00 76.06 81 ILE A O 1
ATOM 665 N N . ARG A 1 82 ? 2.633 -9.225 11.450 1.00 77.75 82 ARG A N 1
ATOM 666 C CA . ARG A 1 82 ? 2.310 -10.138 12.547 1.00 77.75 82 ARG A CA 1
ATOM 667 C C . ARG A 1 82 ? 1.842 -9.372 13.779 1.00 77.75 82 ARG A C 1
ATOM 669 O O . ARG A 1 82 ? 0.855 -9.787 14.388 1.00 77.75 82 ARG A O 1
ATOM 676 N N . LYS A 1 83 ? 2.487 -8.255 14.137 1.00 83.38 83 LYS A N 1
ATOM 677 C CA . LYS A 1 83 ? 2.010 -7.354 15.201 1.00 83.38 83 LYS A CA 1
ATOM 678 C C . LYS A 1 8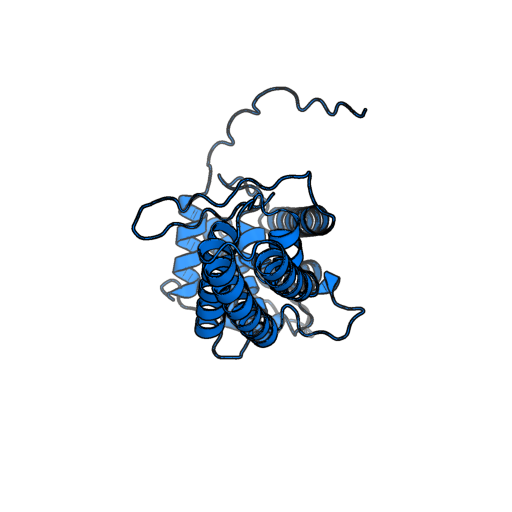3 ? 0.637 -6.779 14.867 1.00 83.38 83 LYS A C 1
ATOM 680 O O . LYS A 1 83 ? -0.233 -6.837 15.732 1.00 83.38 83 LYS A O 1
ATOM 685 N N . VAL A 1 84 ? 0.418 -6.293 13.643 1.00 85.44 84 VAL A N 1
ATOM 686 C CA . VAL A 1 84 ? -0.887 -5.763 13.209 1.00 85.44 84 VAL A CA 1
ATOM 687 C C . VAL A 1 84 ? -1.965 -6.837 13.333 1.00 85.44 84 VAL A C 1
ATOM 689 O O . VAL A 1 84 ? -2.951 -6.616 14.032 1.00 85.44 84 VAL A O 1
ATOM 692 N N . ILE A 1 85 ? -1.757 -8.028 12.764 1.00 87.94 85 ILE A N 1
ATOM 693 C CA . ILE A 1 85 ? -2.701 -9.154 12.861 1.00 87.94 85 ILE A CA 1
ATOM 694 C C . ILE A 1 85 ? -2.977 -9.508 14.328 1.00 87.94 85 ILE A C 1
ATOM 696 O O . ILE A 1 85 ? -4.129 -9.627 14.747 1.00 87.94 85 ILE A O 1
ATOM 700 N N . LYS A 1 86 ? -1.929 -9.647 15.149 1.00 91.69 86 LYS A N 1
ATOM 701 C CA . LYS A 1 86 ? -2.060 -10.016 16.567 1.00 91.69 86 LYS A CA 1
ATOM 702 C C . LYS A 1 86 ? -2.866 -8.985 17.358 1.00 91.69 86 LYS A C 1
ATOM 704 O O . LYS A 1 86 ? -3.766 -9.363 18.115 1.00 91.69 86 LYS A O 1
AT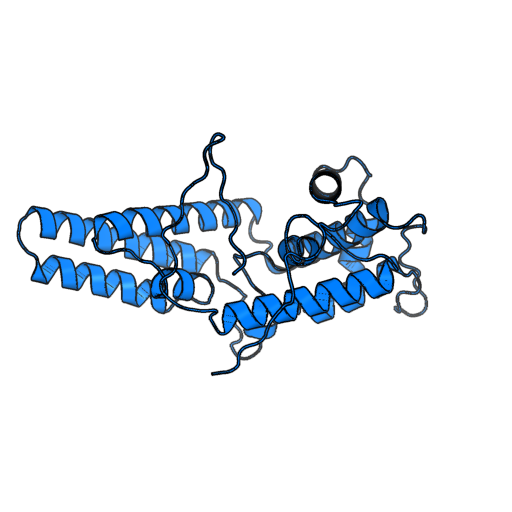OM 709 N N . GLN A 1 87 ? -2.546 -7.699 17.212 1.00 93.19 87 GLN A N 1
ATOM 710 C CA . GLN A 1 87 ? -3.261 -6.635 17.918 1.00 93.19 87 GLN A CA 1
ATOM 711 C C . GLN A 1 87 ? -4.696 -6.502 17.408 1.00 93.19 87 GLN A C 1
ATOM 713 O O . GLN A 1 87 ? -5.604 -6.407 18.229 1.00 93.19 87 GLN A O 1
ATOM 718 N N . THR A 1 88 ? -4.922 -6.632 16.097 1.00 92.88 88 THR A N 1
ATOM 719 C CA . THR A 1 88 ? -6.267 -6.591 15.502 1.00 92.88 88 THR A CA 1
ATOM 720 C C . THR A 1 88 ? -7.145 -7.719 16.036 1.00 92.88 88 THR A C 1
ATOM 722 O O . THR A 1 88 ? -8.247 -7.466 16.512 1.00 92.88 88 THR A O 1
ATOM 725 N N . ARG A 1 89 ? -6.653 -8.964 16.086 1.00 95.00 89 ARG A N 1
ATOM 726 C CA . ARG A 1 89 ? -7.403 -10.101 16.664 1.00 95.00 89 ARG A CA 1
ATOM 727 C C . ARG A 1 89 ? -7.720 -9.919 18.148 1.00 95.00 89 ARG A C 1
ATOM 729 O O . ARG A 1 89 ? -8.806 -10.284 18.607 1.00 95.00 89 ARG A O 1
ATOM 736 N N . THR A 1 90 ? -6.790 -9.328 18.895 1.00 95.81 90 THR A N 1
ATOM 737 C CA . THR A 1 90 ? -7.006 -9.000 20.311 1.00 95.81 90 THR A CA 1
ATOM 738 C C . THR A 1 90 ? -8.091 -7.931 20.450 1.00 95.81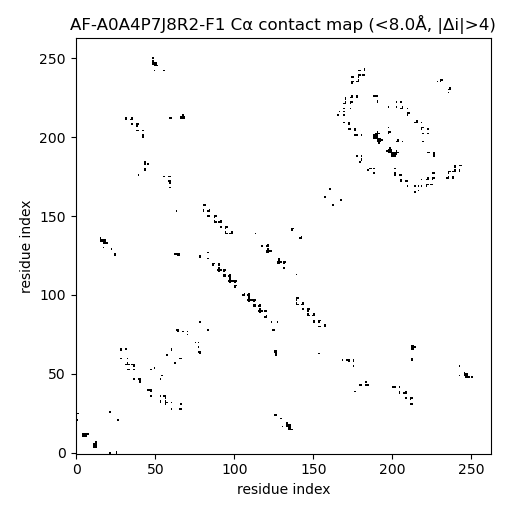 90 THR A C 1
ATOM 740 O O . THR A 1 90 ? -9.044 -8.121 21.203 1.00 95.81 90 THR A O 1
ATOM 743 N N . ALA A 1 91 ? -8.003 -6.851 19.671 1.00 95.88 91 ALA A N 1
ATOM 744 C CA . ALA A 1 91 ? -9.001 -5.788 19.640 1.00 95.88 91 ALA A CA 1
ATOM 745 C C . ALA A 1 91 ? -10.387 -6.312 19.225 1.00 95.88 91 ALA A C 1
ATOM 747 O O . ALA A 1 91 ? -11.370 -5.997 19.887 1.00 95.88 91 ALA A O 1
ATOM 748 N N . ARG A 1 92 ? -10.479 -7.208 18.231 1.00 96.38 92 ARG A N 1
ATOM 749 C CA . ARG A 1 92 ? -11.740 -7.870 17.839 1.00 96.38 92 ARG A CA 1
ATOM 750 C C . ARG A 1 92 ? -12.392 -8.620 18.998 1.00 96.38 92 ARG A C 1
ATOM 752 O O . ARG A 1 92 ? -13.611 -8.587 19.133 1.00 96.38 92 ARG A O 1
ATOM 759 N N . THR A 1 93 ? -11.607 -9.299 19.834 1.00 96.88 93 THR A N 1
ATOM 760 C CA . THR A 1 93 ? -12.139 -9.998 21.017 1.00 96.88 93 THR A CA 1
ATOM 761 C C . THR A 1 93 ? -12.767 -9.015 22.006 1.00 96.88 93 THR A C 1
ATOM 763 O O . THR A 1 93 ? -13.873 -9.258 22.486 1.00 96.88 93 THR A O 1
ATOM 766 N N . LEU A 1 94 ? -12.101 -7.884 22.251 1.00 97.00 94 LEU A N 1
ATOM 767 C CA . LEU A 1 94 ? -12.597 -6.820 23.129 1.00 97.00 94 LEU A CA 1
ATOM 768 C C . LEU A 1 94 ? -13.866 -6.168 22.558 1.00 97.00 94 LEU A C 1
ATOM 770 O O . LEU A 1 94 ? -14.853 -6.020 23.270 1.00 97.00 94 LEU A O 1
ATOM 774 N N . VAL A 1 95 ? -13.906 -5.880 21.253 1.00 96.31 95 VAL A N 1
ATOM 775 C CA . VAL A 1 95 ? -15.107 -5.324 20.607 1.00 96.31 95 VAL A CA 1
ATOM 776 C C . VAL A 1 95 ? -16.278 -6.311 20.634 1.00 96.31 95 VAL A C 1
ATOM 778 O O . VAL A 1 95 ? -17.406 -5.918 20.917 1.00 96.31 95 VAL A O 1
ATOM 781 N N . LYS A 1 96 ? -16.039 -7.614 20.430 1.00 95.75 96 LYS A N 1
ATOM 782 C CA . LYS A 1 96 ? -17.084 -8.642 20.597 1.00 95.75 96 LYS A CA 1
ATOM 783 C C . LYS A 1 96 ? -17.638 -8.667 22.022 1.00 95.75 96 LYS A C 1
ATOM 785 O O . LYS A 1 96 ? -18.833 -8.905 22.199 1.00 95.75 96 LYS A O 1
ATOM 790 N N . GLN A 1 97 ? -16.793 -8.429 23.025 1.00 96.62 97 GLN A N 1
ATOM 791 C CA . GLN A 1 97 ? -17.236 -8.301 24.409 1.00 96.62 97 GLN A CA 1
ATOM 792 C C . GLN A 1 97 ? -18.042 -7.013 24.628 1.00 96.62 97 GLN A C 1
ATOM 794 O O . GLN A 1 97 ? -19.094 -7.082 25.259 1.00 96.62 97 GLN A O 1
ATOM 799 N N . ALA A 1 98 ? -17.623 -5.886 24.046 1.00 95.75 98 ALA A N 1
ATOM 800 C CA . ALA A 1 98 ? -18.380 -4.634 24.072 1.00 95.75 98 ALA A CA 1
ATOM 801 C C . ALA A 1 98 ? -19.794 -4.814 23.487 1.00 95.75 98 ALA A C 1
ATOM 803 O O . ALA A 1 98 ? -20.779 -4.567 24.172 1.00 95.75 98 ALA A O 1
ATOM 804 N N . VAL A 1 99 ? -19.915 -5.407 22.290 1.00 95.75 99 VAL A N 1
ATOM 805 C CA . VAL A 1 99 ? -21.215 -5.726 21.660 1.00 95.75 99 VAL A CA 1
ATOM 806 C C . VAL A 1 99 ? -22.106 -6.580 22.575 1.00 95.75 99 VAL A C 1
ATOM 808 O O . VAL A 1 99 ? -23.319 -6.380 22.637 1.00 95.75 99 VAL A O 1
ATOM 811 N N . ARG A 1 100 ? -21.535 -7.559 23.289 1.00 96.81 100 ARG A N 1
ATOM 812 C CA . ARG A 1 100 ? -22.297 -8.398 24.233 1.00 96.81 100 ARG A CA 1
ATOM 813 C C . ARG A 1 100 ? -22.790 -7.604 25.443 1.00 96.81 100 ARG A C 1
ATOM 815 O O . ARG A 1 100 ? -23.927 -7.808 25.855 1.00 96.81 100 ARG A O 1
ATOM 822 N N . LEU A 1 101 ? -21.951 -6.732 26.000 1.00 95.62 101 LEU A N 1
ATOM 823 C CA . LEU A 1 101 ? -22.282 -5.893 27.155 1.00 95.62 101 LEU A CA 1
ATOM 824 C C . LEU A 1 101 ? -23.339 -4.840 26.807 1.00 95.62 101 LEU A C 1
ATOM 826 O O . LEU A 1 101 ? -24.287 -4.671 27.569 1.00 95.62 101 LEU A O 1
ATOM 830 N N . GLU A 1 102 ? -23.238 -4.220 25.630 1.00 95.12 102 GLU A N 1
ATOM 831 C CA . GLU A 1 102 ? -24.241 -3.288 25.098 1.00 95.12 102 GLU A CA 1
ATOM 832 C C . GLU A 1 102 ? -25.615 -3.963 24.982 1.00 95.12 102 GLU A C 1
ATOM 834 O O . GLU A 1 102 ? -26.611 -3.463 25.498 1.00 95.12 102 GLU A O 1
ATOM 839 N N . ARG A 1 103 ? -25.671 -5.171 24.402 1.00 94.81 103 ARG A N 1
ATOM 840 C CA . ARG A 1 103 ? -26.917 -5.957 24.307 1.00 94.81 103 ARG A CA 1
ATOM 841 C C . ARG A 1 103 ? -27.501 -6.347 25.666 1.00 94.81 103 ARG A C 1
ATOM 843 O O . ARG A 1 103 ? -28.703 -6.569 25.760 1.00 94.81 103 ARG A O 1
ATOM 850 N N . ALA A 1 104 ? -26.664 -6.456 26.695 1.00 95.25 104 ALA A N 1
ATOM 851 C CA . ALA A 1 104 ? -27.079 -6.738 28.066 1.00 95.25 104 ALA A CA 1
ATOM 852 C C . ALA A 1 104 ? -27.459 -5.469 28.859 1.00 95.25 104 ALA A C 1
ATOM 854 O O . ALA A 1 104 ? -27.820 -5.577 30.029 1.00 95.25 104 ALA A O 1
ATOM 855 N N . GLY A 1 105 ? -27.368 -4.279 28.252 1.00 93.94 105 GLY A N 1
ATOM 856 C CA . GLY A 1 105 ? -27.657 -2.994 28.894 1.00 93.94 105 GLY A CA 1
ATOM 857 C C . GLY A 1 105 ? -26.528 -2.448 29.778 1.00 93.94 105 GLY A C 1
ATOM 858 O O . GLY A 1 105 ? -26.725 -1.453 30.471 1.00 93.94 105 GLY A O 1
ATOM 859 N N . ALA A 1 106 ? -25.344 -3.067 29.767 1.00 94.94 106 ALA A N 1
ATOM 860 C CA . ALA A 1 106 ? -24.179 -2.650 30.548 1.00 94.94 106 ALA A CA 1
ATOM 861 C C . ALA A 1 106 ? -23.299 -1.661 29.758 1.00 94.94 106 ALA A C 1
ATOM 863 O O . ALA A 1 106 ? -22.151 -1.966 29.420 1.00 94.94 106 ALA A O 1
ATOM 864 N N . ASN A 1 107 ? -23.849 -0.483 29.446 1.00 91.94 107 ASN A N 1
ATOM 865 C CA . ASN A 1 107 ? -23.236 0.490 28.530 1.00 91.94 107 ASN A CA 1
ATOM 866 C C . ASN A 1 107 ? -21.847 0.969 28.985 1.00 91.94 107 ASN A C 1
ATOM 868 O O . ASN A 1 107 ? -20.911 0.902 28.197 1.00 91.94 107 ASN A O 1
ATOM 872 N N . ASP A 1 108 ? -21.659 1.319 30.262 1.00 95.19 108 ASP A N 1
ATOM 873 C CA . ASP A 1 108 ? -20.351 1.781 30.767 1.00 95.19 108 ASP A CA 1
ATOM 874 C C . ASP A 1 108 ? -19.248 0.720 30.597 1.00 95.19 108 ASP A C 1
ATOM 876 O O . ASP A 1 108 ? -18.099 1.019 30.262 1.00 95.19 108 ASP A O 1
ATOM 880 N N . ALA A 1 109 ? -19.597 -0.554 30.804 1.00 94.50 109 ALA A N 1
ATOM 881 C CA . ALA A 1 109 ? -18.669 -1.665 30.625 1.00 94.50 109 ALA A CA 1
ATOM 882 C C . ALA A 1 109 ? -18.387 -1.935 29.137 1.00 94.50 109 ALA A C 1
ATOM 884 O O . ALA A 1 109 ? -17.253 -2.264 28.781 1.00 94.50 109 ALA A O 1
ATOM 885 N N . SER A 1 110 ? -19.399 -1.777 28.275 1.00 95.88 110 SER A N 1
ATOM 886 C CA . SER A 1 110 ? -19.240 -1.834 26.818 1.00 95.88 110 SER A CA 1
ATOM 887 C C . SER A 1 110 ? -18.258 -0.769 26.330 1.00 95.88 110 SER A C 1
ATOM 889 O O . SER A 1 110 ? -17.275 -1.098 25.660 1.00 95.88 110 SER A O 1
ATOM 891 N N . ASP A 1 111 ? -18.457 0.482 26.746 1.00 94.88 111 ASP A N 1
ATOM 892 C CA . ASP A 1 111 ? -17.614 1.614 26.363 1.00 94.88 111 ASP A CA 1
ATOM 893 C C . ASP A 1 111 ? -16.169 1.426 26.841 1.00 94.88 111 ASP A C 1
ATOM 895 O O . ASP A 1 111 ? -15.221 1.694 26.099 1.00 94.88 111 ASP A O 1
ATOM 899 N N . ALA A 1 112 ? -15.973 0.875 28.043 1.00 96.19 112 ALA A N 1
ATOM 900 C CA . ALA A 1 112 ? -14.646 0.569 28.572 1.00 96.19 112 ALA A CA 1
ATOM 901 C C . ALA A 1 112 ? -13.912 -0.544 27.795 1.00 96.19 112 ALA A C 1
ATOM 903 O O . ALA A 1 112 ? -12.683 -0.502 27.661 1.00 96.19 112 ALA A O 1
ATOM 904 N N . GLU A 1 113 ? -14.619 -1.570 27.309 1.00 96.56 113 GLU A N 1
ATOM 905 C CA . GLU A 1 113 ? -14.037 -2.605 26.437 1.00 96.56 113 GLU A CA 1
ATOM 906 C C . GLU A 1 113 ? -13.709 -2.043 25.049 1.00 96.56 113 GLU A C 1
ATOM 908 O O . GLU A 1 113 ? -12.617 -2.283 24.521 1.00 96.56 113 GLU A O 1
ATOM 913 N N . LEU A 1 114 ? -14.611 -1.233 24.485 1.00 95.94 114 LEU A N 1
ATOM 914 C CA . LEU A 1 114 ? -14.392 -0.576 23.202 1.00 95.94 114 LEU A CA 1
ATOM 915 C C . LEU A 1 114 ? -13.184 0.371 23.265 1.00 95.94 114 LEU A C 1
ATOM 917 O O . LEU A 1 114 ? -12.293 0.280 22.423 1.00 95.94 114 LEU A O 1
ATOM 921 N N . ALA A 1 115 ? -13.080 1.211 24.296 1.00 94.88 115 ALA A N 1
ATOM 922 C CA . ALA A 1 115 ? -11.948 2.120 24.481 1.00 94.88 115 ALA A CA 1
ATOM 923 C C . ALA A 1 115 ? -10.604 1.373 24.562 1.00 94.88 115 ALA A C 1
ATOM 925 O O . ALA A 1 115 ? -9.623 1.787 23.939 1.00 94.88 115 ALA A O 1
ATOM 926 N N . ARG A 1 116 ? -10.558 0.229 25.263 1.00 95.69 116 ARG A N 1
ATOM 927 C CA . ARG A 1 116 ? -9.364 -0.636 25.314 1.00 95.69 116 ARG A CA 1
ATOM 928 C C . ARG A 1 116 ? -9.006 -1.214 23.949 1.00 95.69 116 ARG A C 1
ATOM 930 O O . ARG A 1 116 ? -7.822 -1.290 23.620 1.00 95.69 116 ARG A O 1
ATOM 937 N N . ALA A 1 117 ? -10.001 -1.619 23.161 1.00 95.88 117 ALA A N 1
ATOM 938 C CA . ALA A 1 117 ? -9.780 -2.102 21.803 1.00 95.88 117 ALA A CA 1
ATOM 939 C C . ALA A 1 117 ? -9.185 -1.005 20.909 1.00 95.88 117 ALA A C 1
ATOM 941 O O . ALA A 1 117 ? -8.179 -1.236 20.239 1.00 95.88 117 ALA A O 1
ATOM 942 N N . LEU A 1 118 ? -9.764 0.198 20.943 1.00 94.44 118 LEU A N 1
ATOM 943 C CA . LEU A 1 118 ? -9.328 1.323 20.114 1.00 94.44 118 LEU A CA 1
ATOM 944 C C . LEU A 1 118 ? -7.945 1.833 20.508 1.00 94.44 118 LEU A C 1
ATOM 946 O O . LEU A 1 118 ? -7.136 2.094 19.625 1.00 94.44 118 LEU A O 1
ATOM 950 N N . CYS A 1 119 ? -7.641 1.910 21.806 1.00 93.69 119 CYS A N 1
ATOM 951 C CA . CYS A 1 119 ? -6.317 2.303 22.289 1.00 93.69 119 CYS A CA 1
ATOM 952 C C . CYS A 1 119 ? -5.214 1.424 21.669 1.00 93.69 119 CYS A C 1
ATOM 954 O O . CYS A 1 119 ? -4.288 1.934 21.045 1.00 93.69 119 CYS A O 1
ATOM 956 N N . ARG A 1 120 ? -5.393 0.094 21.697 1.00 92.75 120 ARG A N 1
ATOM 957 C CA . ARG A 1 120 ? -4.451 -0.862 21.083 1.00 92.75 120 ARG A CA 1
ATOM 958 C C . ARG A 1 120 ? -4.262 -0.651 19.586 1.00 92.75 120 ARG A C 1
ATOM 960 O O . ARG A 1 120 ? -3.162 -0.822 19.071 1.00 92.75 120 ARG A O 1
ATOM 967 N N . MET A 1 121 ? -5.346 -0.343 18.881 1.00 90.50 121 MET A N 1
ATOM 968 C CA . MET A 1 121 ? -5.313 -0.159 17.434 1.00 90.50 121 MET A CA 1
ATOM 969 C C . MET A 1 121 ? -4.670 1.176 17.039 1.00 90.50 121 MET A C 1
ATOM 971 O O . MET A 1 121 ? -3.974 1.234 16.029 1.00 90.50 121 MET A O 1
ATOM 975 N N . LYS A 1 122 ? -4.831 2.222 17.856 1.00 87.94 122 LYS A N 1
ATOM 976 C CA . LYS A 1 122 ? -4.186 3.532 17.669 1.00 87.94 122 LYS A CA 1
ATOM 977 C C . LYS A 1 122 ? -2.680 3.512 17.944 1.00 87.94 122 LYS A C 1
ATOM 979 O O . LYS A 1 122 ? -1.950 4.307 17.369 1.00 87.94 122 LYS A O 1
ATOM 984 N N . GLU A 1 123 ? -2.200 2.577 18.762 1.00 85.31 123 GLU A N 1
ATOM 985 C CA . GLU A 1 123 ? -0.764 2.354 19.003 1.00 85.31 123 GLU A CA 1
ATOM 986 C C . GLU A 1 123 ? -0.044 1.628 17.847 1.00 85.31 123 GLU A C 1
ATOM 988 O O . GLU A 1 123 ? 1.179 1.449 17.877 1.00 85.31 123 GLU A O 1
ATOM 993 N N . LEU A 1 124 ? -0.776 1.159 16.830 1.00 82.88 124 LEU A N 1
ATOM 994 C CA . LEU A 1 124 ? -0.173 0.535 15.653 1.00 82.88 124 LEU A CA 1
ATOM 995 C C . LEU A 1 124 ? 0.462 1.583 14.725 1.00 82.88 124 LEU A C 1
ATOM 997 O O . LEU A 1 124 ? 0.010 2.728 14.665 1.00 82.88 124 LEU A O 1
ATOM 1001 N N . PRO A 1 125 ? 1.503 1.210 13.959 1.00 73.19 125 PRO A N 1
ATOM 1002 C CA . PRO A 1 125 ? 2.066 2.114 12.966 1.00 73.19 125 PRO A CA 1
ATOM 1003 C C . PRO A 1 125 ? 1.023 2.480 11.904 1.00 73.19 125 PRO A C 1
ATOM 1005 O O . PRO A 1 125 ? 0.075 1.731 11.632 1.00 73.19 125 PRO A O 1
ATOM 1008 N N . SER A 1 126 ? 1.215 3.643 11.280 1.00 70.19 126 SER A N 1
ATOM 1009 C CA . SER A 1 126 ? 0.471 3.997 10.073 1.00 70.19 126 SER A CA 1
ATOM 1010 C C . SER A 1 126 ? 0.650 2.900 9.009 1.00 70.19 126 SER A C 1
ATOM 1012 O O . SER A 1 126 ? 1.732 2.319 8.921 1.00 70.19 126 SER A O 1
ATOM 1014 N N . PRO A 1 127 ? -0.399 2.585 8.228 1.00 70.06 127 PRO A N 1
ATOM 1015 C CA . PRO A 1 127 ? -1.654 3.332 8.107 1.00 70.06 127 PRO A CA 1
ATOM 1016 C C . PRO A 1 127 ? -2.766 2.907 9.077 1.00 70.06 127 PRO A C 1
ATOM 1018 O O . PRO A 1 127 ? -3.795 3.574 9.136 1.00 70.06 127 PRO A O 1
ATOM 1021 N N . VAL A 1 128 ? -2.580 1.844 9.865 1.00 78.50 128 VAL A N 1
ATOM 1022 C CA . VAL A 1 128 ? -3.660 1.258 10.681 1.00 78.50 128 VAL A CA 1
ATOM 1023 C C . VAL A 1 128 ? -4.172 2.223 11.747 1.00 78.50 128 VAL A C 1
ATOM 1025 O O . VAL A 1 128 ? -5.382 2.404 11.869 1.00 78.50 128 VAL A O 1
ATOM 1028 N N . SER A 1 129 ? -3.272 2.885 12.479 1.00 79.56 129 SER A N 1
ATOM 1029 C CA . SER A 1 129 ? -3.659 3.907 13.463 1.00 79.56 129 SER A CA 1
ATOM 1030 C C . SER A 1 129 ? -4.490 5.024 12.843 1.00 79.56 129 SER A C 1
ATOM 1032 O O . SER A 1 129 ? -5.481 5.444 13.426 1.00 79.56 129 SER A O 1
ATOM 1034 N N . LEU A 1 130 ? -4.158 5.437 11.620 1.00 72.75 130 LEU A N 1
ATOM 1035 C CA . LEU A 1 130 ? -4.882 6.486 10.906 1.00 72.75 130 LEU A CA 1
ATOM 1036 C C . LEU A 1 130 ? -6.241 6.023 10.400 1.00 72.75 130 LEU A C 1
ATOM 1038 O O . LEU A 1 130 ? -7.184 6.809 10.409 1.00 72.75 130 LEU A O 1
ATOM 1042 N N . TRP A 1 131 ? -6.368 4.770 9.960 1.00 79.19 131 TRP A N 1
ATOM 1043 C CA . TRP A 1 131 ? -7.674 4.205 9.619 1.00 79.19 131 TRP A CA 1
ATOM 1044 C C . TRP A 1 131 ? -8.590 4.201 10.835 1.00 79.19 131 TRP A C 1
ATOM 1046 O O . TRP A 1 131 ? -9.758 4.551 10.716 1.00 79.19 131 TRP A O 1
ATOM 1056 N N . VAL A 1 132 ? -8.047 3.866 12.004 1.00 84.19 132 VAL A N 1
ATOM 1057 C CA . VAL A 1 132 ? -8.783 3.864 13.270 1.00 84.19 132 VAL A CA 1
ATOM 1058 C C . VAL A 1 132 ? -9.125 5.292 13.698 1.00 84.19 132 VAL A C 1
ATOM 1060 O O . VAL A 1 132 ? -10.271 5.562 14.026 1.00 84.19 132 VAL A O 1
ATOM 1063 N N . ASP A 1 133 ? -8.186 6.235 13.654 1.00 80.12 133 ASP A N 1
ATOM 1064 C CA . ASP A 1 133 ? -8.445 7.625 14.055 1.00 80.12 133 ASP A CA 1
ATOM 1065 C C . ASP A 1 133 ? -9.458 8.336 13.151 1.00 80.12 133 ASP A C 1
ATOM 1067 O O . ASP A 1 133 ? -10.238 9.162 13.625 1.00 80.12 133 ASP A O 1
ATOM 1071 N N . ASN A 1 134 ? -9.486 7.993 11.862 1.00 72.38 134 ASN A N 1
ATOM 1072 C CA . ASN A 1 134 ? -10.380 8.617 10.891 1.00 72.38 134 ASN A CA 1
ATOM 1073 C C . ASN A 1 134 ? -11.695 7.860 10.674 1.00 72.38 134 ASN A C 1
ATOM 1075 O O . ASN A 1 134 ? -12.579 8.386 9.989 1.00 72.38 134 ASN A O 1
ATOM 1079 N N . ALA A 1 135 ? -11.842 6.651 11.222 1.00 79.81 135 ALA A N 1
ATOM 1080 C CA . ALA A 1 135 ? -13.044 5.849 11.053 1.00 79.81 135 ALA A CA 1
ATOM 1081 C C . ALA A 1 135 ? -14.272 6.574 11.615 1.00 79.81 135 ALA A C 1
ATOM 1083 O O . ALA A 1 135 ? -14.295 7.044 12.752 1.00 79.81 135 ALA A O 1
ATOM 1084 N N . ALA A 1 136 ? -15.343 6.623 10.823 1.00 78.25 136 ALA A N 1
ATOM 1085 C CA . ALA A 1 136 ? -16.601 7.218 11.252 1.00 78.25 136 ALA A CA 1
ATOM 1086 C C . ALA A 1 136 ? -17.494 6.281 12.083 1.00 78.25 136 ALA A C 1
ATOM 1088 O O . ALA A 1 136 ? -18.663 6.624 12.271 1.00 78.25 136 ALA A O 1
ATOM 1089 N N . CYS A 1 137 ? -16.958 5.169 12.593 1.00 83.44 137 CYS A N 1
ATOM 1090 C CA . CYS A 1 137 ? -17.680 4.174 13.382 1.00 83.44 137 CYS A CA 1
ATOM 1091 C C . CYS A 1 137 ? -18.275 4.795 14.660 1.00 83.44 137 CYS A C 1
ATOM 1093 O O . CYS A 1 137 ? -17.587 5.474 15.427 1.00 83.44 137 CYS A O 1
ATOM 1095 N N . LYS A 1 138 ? -19.572 4.584 14.876 1.00 85.94 138 LYS A N 1
ATOM 1096 C CA . LYS A 1 138 ? -20.367 5.121 15.991 1.00 85.94 138 LYS A CA 1
ATOM 1097 C C . LYS A 1 138 ? -20.801 4.056 16.990 1.00 85.94 138 LYS A C 1
ATOM 1099 O O . LYS A 1 138 ? -21.201 4.421 18.088 1.00 85.94 138 LYS A O 1
ATOM 1104 N N . SER A 1 139 ? -20.742 2.777 16.622 1.00 87.94 139 SER A N 1
ATOM 1105 C CA . SER A 1 139 ? -21.187 1.666 17.468 1.00 87.94 139 SER A CA 1
ATOM 1106 C C . SER A 1 139 ? -20.121 0.573 17.594 1.00 87.94 139 SER A C 1
ATOM 1108 O O . SER A 1 139 ? -19.285 0.426 16.693 1.00 87.94 139 SER A O 1
ATOM 1110 N N . PRO A 1 140 ? -20.153 -0.240 18.667 1.00 90.31 140 PRO A N 1
ATOM 1111 C CA . PRO A 1 140 ? -19.291 -1.411 18.793 1.00 90.31 140 PRO A CA 1
ATOM 1112 C C . PRO A 1 140 ? -19.412 -2.375 17.603 1.00 90.31 140 PRO A C 1
ATOM 1114 O O . PRO A 1 140 ? -18.419 -2.974 17.200 1.00 90.31 140 PRO A O 1
ATOM 1117 N N . LEU A 1 141 ? -20.601 -2.504 17.004 1.00 90.62 141 LEU A N 1
ATOM 1118 C CA . LEU A 1 141 ? -20.810 -3.363 15.836 1.00 90.62 141 LEU A CA 1
ATOM 1119 C C . LEU A 1 141 ? -20.052 -2.851 14.603 1.00 90.62 141 LEU A C 1
ATOM 1121 O O . LEU A 1 141 ? -19.323 -3.616 13.981 1.00 90.62 141 LEU A O 1
ATOM 1125 N N . GLU A 1 142 ? -20.141 -1.553 14.304 1.00 87.81 142 GLU A N 1
ATOM 1126 C CA . GLU A 1 142 ? -19.403 -0.945 13.186 1.00 87.81 142 GLU A CA 1
ATOM 1127 C C . GLU A 1 142 ? -17.883 -1.067 13.366 1.00 87.81 142 GLU A C 1
ATOM 1129 O O . GLU A 1 142 ? -17.142 -1.250 12.399 1.00 87.81 142 GLU A O 1
ATOM 1134 N N . TRP A 1 143 ? -17.402 -0.993 14.609 1.00 91.25 143 TRP A N 1
ATOM 1135 C CA . TRP A 1 143 ? -16.000 -1.261 14.924 1.00 91.25 143 TRP A CA 1
ATOM 1136 C C . TRP A 1 143 ? -15.624 -2.731 14.730 1.00 91.25 143 TRP A C 1
ATOM 1138 O O . TRP A 1 143 ? -14.508 -3.017 14.299 1.00 91.25 143 TRP A O 1
ATOM 1148 N N . ALA A 1 144 ? -16.526 -3.668 15.026 1.00 90.56 144 ALA A N 1
ATOM 1149 C CA . ALA A 1 144 ? -16.272 -5.093 14.833 1.00 90.56 144 ALA A CA 1
ATOM 1150 C C . ALA A 1 144 ? -16.029 -5.407 13.351 1.00 90.56 144 ALA A C 1
ATOM 1152 O O . ALA A 1 144 ? -15.051 -6.088 13.033 1.00 90.56 144 ALA A O 1
ATOM 1153 N N . ASP A 1 145 ? -16.866 -4.846 12.476 1.00 85.00 145 ASP A N 1
ATOM 1154 C CA . ASP A 1 145 ? -16.780 -5.014 11.024 1.00 85.00 145 ASP A CA 1
ATOM 1155 C C . ASP A 1 145 ? -15.485 -4.408 10.463 1.00 85.00 145 ASP A C 1
ATOM 1157 O O . ASP A 1 145 ? -14.767 -5.055 9.698 1.00 85.00 145 ASP A O 1
ATOM 1161 N N . LEU A 1 146 ? -15.118 -3.194 10.896 1.00 87.69 146 LEU A N 1
ATOM 1162 C CA . LEU A 1 146 ? -13.869 -2.557 10.466 1.00 87.69 146 LEU A CA 1
ATOM 1163 C C . LEU A 1 146 ? -12.635 -3.365 10.893 1.00 87.69 146 LEU A C 1
ATOM 1165 O O . LEU A 1 146 ? -11.718 -3.569 10.099 1.00 87.69 146 LEU A O 1
ATOM 1169 N N . LEU A 1 147 ? -12.591 -3.834 12.143 1.00 90.56 147 LEU A N 1
ATOM 1170 C CA . LEU A 1 147 ? -11.457 -4.623 12.628 1.00 90.56 147 LEU A CA 1
ATOM 1171 C C . LEU A 1 147 ? -11.385 -6.005 11.971 1.00 90.56 147 LEU A C 1
ATOM 1173 O O . LEU A 1 147 ? -10.295 -6.550 11.812 1.00 90.56 147 LEU A O 1
ATOM 1177 N N . GLU A 1 148 ? -12.522 -6.583 11.590 1.00 87.75 148 GLU A N 1
ATOM 1178 C CA . GLU A 1 148 ? -12.561 -7.803 10.787 1.00 87.75 148 GLU A CA 1
ATOM 1179 C C . GLU A 1 148 ? -11.954 -7.588 9.406 1.00 87.75 148 GLU A C 1
ATOM 1181 O O . GLU A 1 148 ? -11.07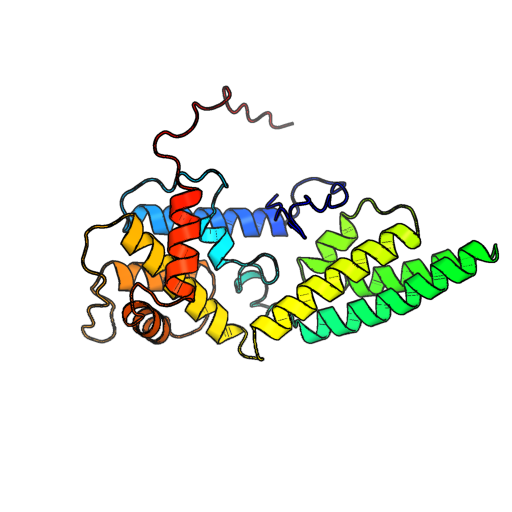5 -8.355 9.014 1.00 87.75 148 GLU A O 1
ATOM 1186 N N . LEU A 1 149 ? -12.331 -6.504 8.729 1.00 84.00 149 LEU A N 1
ATOM 1187 C CA . LEU A 1 149 ? -11.745 -6.137 7.445 1.00 84.00 149 LEU A CA 1
ATOM 1188 C C . LEU A 1 149 ? -10.225 -5.944 7.550 1.00 84.00 149 LEU A C 1
ATOM 1190 O O . LEU A 1 149 ? -9.480 -6.483 6.737 1.00 84.00 149 LEU A O 1
ATOM 1194 N N . ILE A 1 150 ? -9.743 -5.234 8.576 1.00 85.00 150 ILE A N 1
ATOM 1195 C CA . ILE A 1 150 ? -8.299 -5.046 8.797 1.00 85.00 150 ILE A CA 1
ATOM 1196 C C . ILE A 1 150 ? -7.587 -6.398 8.988 1.00 85.00 150 ILE A C 1
ATOM 1198 O O . ILE A 1 150 ? -6.532 -6.619 8.395 1.00 85.00 150 ILE A O 1
ATOM 1202 N N . ASP A 1 151 ? -8.150 -7.316 9.780 1.00 86.81 151 ASP A N 1
ATOM 1203 C CA . ASP A 1 151 ? -7.563 -8.645 10.016 1.00 86.81 151 ASP A CA 1
ATOM 1204 C C . ASP A 1 151 ? -7.509 -9.482 8.731 1.00 86.81 151 ASP A C 1
ATOM 1206 O O . ASP A 1 151 ? -6.487 -10.124 8.477 1.00 86.81 151 ASP A O 1
ATOM 1210 N N . VAL A 1 152 ? -8.562 -9.446 7.905 1.00 82.94 152 VAL A N 1
ATOM 1211 C CA . VAL A 1 152 ? -8.603 -10.131 6.601 1.00 82.94 152 VAL A CA 1
ATOM 1212 C C . VAL A 1 152 ? -7.528 -9.573 5.675 1.00 82.94 152 VAL A C 1
ATOM 1214 O O . VAL A 1 152 ? -6.651 -10.330 5.260 1.00 82.94 152 VAL A O 1
ATOM 1217 N N . LEU A 1 153 ? -7.515 -8.256 5.446 1.00 80.12 153 LEU A N 1
ATOM 1218 C CA . LEU A 1 153 ? -6.575 -7.612 4.525 1.00 80.12 153 LEU A CA 1
ATOM 1219 C C . LEU A 1 153 ? -5.117 -7.878 4.912 1.00 80.12 153 LEU A C 1
ATOM 1221 O O . LEU A 1 153 ? -4.309 -8.272 4.074 1.00 80.12 153 LEU A O 1
ATOM 1225 N N . PHE A 1 154 ? -4.765 -7.711 6.191 1.00 79.94 154 PHE A N 1
ATOM 1226 C CA . PHE A 1 154 ? -3.395 -7.966 6.637 1.00 79.94 154 PHE A CA 1
ATOM 1227 C C . PHE A 1 154 ? -3.053 -9.460 6.660 1.00 79.94 154 PHE A C 1
ATOM 1229 O O . PHE A 1 154 ? -1.895 -9.810 6.442 1.00 79.94 154 PHE A O 1
ATOM 1236 N N . SER A 1 155 ? -4.022 -10.353 6.890 1.00 81.38 155 SER A N 1
ATOM 1237 C CA . SER A 1 155 ? -3.795 -11.804 6.828 1.00 81.38 155 SER A CA 1
ATOM 1238 C C . SER A 1 155 ? -3.586 -12.298 5.397 1.00 81.38 155 SER A C 1
ATOM 1240 O O . SER A 1 155 ? -2.717 -13.138 5.170 1.00 81.38 155 SER A O 1
ATOM 1242 N N . GLU A 1 156 ? -4.354 -11.794 4.434 1.00 78.69 156 GLU A N 1
ATOM 1243 C CA . GLU A 1 156 ? -4.156 -12.065 3.007 1.00 78.69 156 GLU A CA 1
ATOM 1244 C C . GLU A 1 156 ? -2.811 -11.524 2.553 1.00 78.69 156 GLU A C 1
ATOM 1246 O O . GLU A 1 156 ? -1.992 -12.274 2.022 1.00 78.69 156 GLU A O 1
ATOM 1251 N N . TYR A 1 157 ? -2.519 -10.276 2.913 1.00 75.00 157 TYR A N 1
ATOM 1252 C CA . TYR A 1 157 ? -1.231 -9.672 2.633 1.00 75.00 157 TYR A CA 1
ATOM 1253 C C . TYR A 1 157 ? -0.067 -10.459 3.256 1.00 75.00 157 TYR A C 1
ATOM 1255 O O . TYR A 1 157 ? 0.964 -10.662 2.623 1.00 75.00 157 TYR A O 1
ATOM 1263 N N . ALA A 1 158 ? -0.216 -10.988 4.474 1.00 76.25 158 ALA A N 1
ATOM 1264 C CA . ALA A 1 158 ? 0.792 -11.857 5.084 1.00 76.25 158 ALA A CA 1
ATOM 1265 C C . ALA A 1 158 ? 1.006 -13.161 4.301 1.00 76.25 158 ALA A C 1
ATOM 1267 O O . ALA A 1 158 ? 2.147 -13.612 4.172 1.00 76.25 158 ALA A O 1
ATOM 1268 N N . LYS A 1 159 ? -0.077 -13.773 3.803 1.00 75.00 159 LYS A N 1
ATOM 1269 C CA . LYS A 1 159 ? -0.032 -15.018 3.020 1.00 75.00 159 LYS A CA 1
ATOM 1270 C C . LYS A 1 159 ? 0.655 -14.801 1.680 1.00 75.00 159 LYS A C 1
ATOM 1272 O O . LYS A 1 159 ? 1.544 -15.574 1.345 1.00 75.00 159 LYS A O 1
ATOM 1277 N N . GLU A 1 160 ? 0.318 -13.718 0.978 1.00 66.25 160 GLU A N 1
ATOM 1278 C CA . GLU A 1 160 ? 0.985 -13.318 -0.269 1.00 66.25 160 GLU A CA 1
ATOM 1279 C C . GLU A 1 160 ? 2.492 -13.102 -0.087 1.00 66.25 160 GLU A C 1
ATOM 1281 O O . GLU A 1 160 ? 3.251 -13.140 -1.059 1.00 66.25 160 GLU A O 1
ATOM 1286 N N . ARG A 1 161 ? 2.936 -12.859 1.154 1.00 65.44 161 ARG A N 1
ATOM 1287 C CA . ARG A 1 161 ? 4.327 -12.535 1.450 1.00 65.44 161 ARG A CA 1
ATOM 1288 C C . ARG A 1 161 ? 5.242 -13.679 1.832 1.00 65.44 161 ARG A C 1
ATOM 1290 O O . ARG A 1 161 ? 6.457 -13.492 1.797 1.00 65.44 161 ARG A O 1
ATOM 1297 N N . GLU A 1 162 ? 4.704 -14.822 2.253 1.00 66.94 162 GLU A N 1
ATOM 1298 C CA . GLU A 1 162 ? 5.482 -15.998 2.692 1.00 66.94 162 GLU A CA 1
ATOM 1299 C C . GLU A 1 162 ? 6.667 -15.683 3.649 1.00 66.94 162 GLU A C 1
ATOM 1301 O O . GLU A 1 162 ? 7.645 -16.424 3.720 1.00 66.94 162 GLU A O 1
ATOM 1306 N N . GLY A 1 163 ? 6.628 -14.561 4.384 1.00 57.34 163 GLY A N 1
ATOM 1307 C CA . GLY A 1 163 ? 7.718 -14.119 5.264 1.00 57.34 163 GLY A CA 1
ATOM 1308 C C . GLY A 1 163 ? 8.919 -13.409 4.605 1.00 57.34 163 GLY A C 1
ATOM 1309 O O . GLY A 1 163 ? 9.949 -13.291 5.260 1.00 57.34 163 GLY A O 1
ATOM 1310 N N . LYS A 1 164 ? 8.822 -12.907 3.361 1.00 57.78 164 LYS A N 1
ATOM 1311 C CA . LYS A 1 164 ? 9.927 -12.247 2.614 1.00 57.78 164 LYS A CA 1
ATOM 1312 C C . LYS A 1 164 ? 9.724 -10.733 2.389 1.00 57.78 164 LYS A C 1
ATOM 1314 O O . LYS A 1 164 ? 10.016 -10.218 1.308 1.00 57.78 164 LYS A O 1
ATOM 1319 N N . SER A 1 165 ? 9.239 -10.007 3.398 1.00 58.66 165 SER A N 1
ATOM 1320 C CA . SER A 1 165 ? 8.714 -8.629 3.284 1.00 58.66 165 SER A CA 1
ATOM 1321 C C . SER A 1 165 ? 9.610 -7.637 2.519 1.00 58.66 165 SER A C 1
ATOM 1323 O O . SER A 1 165 ? 9.188 -7.083 1.502 1.00 58.66 165 SER A O 1
ATOM 1325 N N . GLY A 1 166 ? 10.862 -7.440 2.945 1.00 61.06 166 GLY A N 1
ATOM 1326 C CA . GLY A 1 166 ? 11.771 -6.464 2.321 1.00 61.06 166 GLY A CA 1
ATOM 1327 C C . GLY A 1 166 ? 12.208 -6.833 0.896 1.00 61.06 166 GLY A C 1
ATOM 1328 O O . GLY A 1 166 ? 12.277 -5.977 0.013 1.00 61.06 166 GLY A O 1
ATOM 1329 N N . HIS A 1 167 ? 12.446 -8.122 0.644 1.00 72.38 167 HIS A N 1
ATOM 1330 C CA . HIS A 1 167 ? 12.856 -8.634 -0.667 1.00 72.38 167 HIS A CA 1
ATOM 1331 C C . HIS A 1 167 ? 11.726 -8.559 -1.694 1.00 72.38 167 HIS A C 1
ATOM 1333 O O . HIS A 1 167 ? 11.961 -8.285 -2.870 1.00 72.38 167 HIS A O 1
ATOM 1339 N N . GLN A 1 168 ? 10.491 -8.787 -1.256 1.00 74.00 168 GLN A N 1
ATOM 1340 C CA . GLN A 1 168 ? 9.342 -8.798 -2.144 1.00 74.00 168 GLN A CA 1
ATOM 1341 C C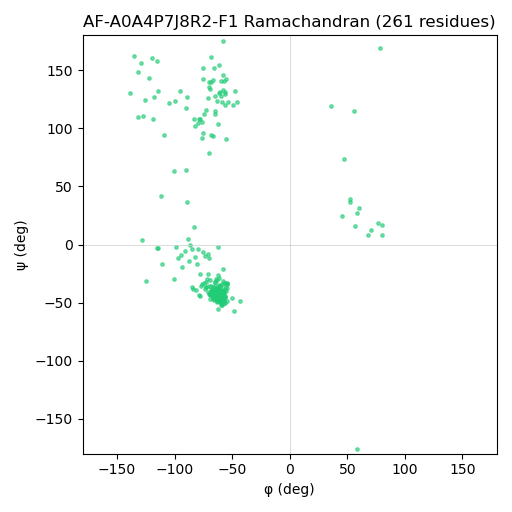 . GLN A 1 168 ? 8.945 -7.403 -2.595 1.00 74.00 168 GLN A C 1
ATOM 1343 O O . GLN A 1 168 ? 8.628 -7.236 -3.765 1.00 74.00 168 GLN A O 1
ATOM 1348 N N . ARG A 1 169 ? 9.021 -6.389 -1.724 1.00 77.38 169 ARG A N 1
ATOM 1349 C CA . ARG A 1 169 ? 8.785 -5.006 -2.152 1.00 77.38 169 ARG A CA 1
ATOM 1350 C C . ARG A 1 169 ? 9.818 -4.560 -3.181 1.00 77.38 169 ARG A C 1
ATOM 1352 O O . ARG A 1 169 ? 9.445 -4.035 -4.222 1.00 77.38 169 ARG A O 1
ATOM 1359 N N . ALA A 1 170 ? 11.097 -4.816 -2.916 1.00 82.88 170 ALA A N 1
ATOM 1360 C CA . ALA A 1 170 ? 12.172 -4.532 -3.861 1.00 82.88 170 ALA A CA 1
ATOM 1361 C C . ALA A 1 170 ? 11.938 -5.228 -5.213 1.00 82.88 170 ALA A C 1
ATOM 1363 O O . ALA A 1 170 ? 12.020 -4.597 -6.266 1.00 82.88 170 ALA A O 1
ATOM 1364 N N . ARG A 1 171 ? 11.553 -6.509 -5.185 1.00 86.19 171 ARG A N 1
ATOM 1365 C CA . ARG A 1 171 ? 11.170 -7.256 -6.385 1.00 86.19 171 ARG A CA 1
ATOM 1366 C C . ARG A 1 171 ? 9.975 -6.619 -7.101 1.00 86.19 171 ARG A C 1
ATOM 1368 O O . ARG A 1 171 ? 10.072 -6.386 -8.298 1.00 86.19 171 ARG A O 1
ATOM 1375 N N . THR A 1 172 ? 8.893 -6.295 -6.393 1.00 86.62 172 THR A N 1
ATOM 1376 C CA . THR A 1 172 ? 7.708 -5.635 -6.965 1.00 86.62 172 THR A CA 1
ATOM 1377 C C . THR A 1 172 ? 8.074 -4.319 -7.634 1.00 86.62 172 THR A C 1
ATOM 1379 O O . THR A 1 172 ? 7.715 -4.122 -8.786 1.00 86.62 172 THR A O 1
ATOM 1382 N N . VAL A 1 173 ? 8.834 -3.449 -6.963 1.00 89.50 173 VAL A N 1
ATOM 1383 C CA . VAL A 1 173 ? 9.265 -2.170 -7.542 1.00 89.50 173 VAL A CA 1
ATOM 1384 C C . VAL A 1 173 ? 10.049 -2.389 -8.831 1.00 89.50 173 VAL A C 1
ATOM 1386 O O . VAL A 1 173 ? 9.740 -1.760 -9.836 1.00 89.50 173 VAL A O 1
ATOM 1389 N N . ALA A 1 174 ? 11.007 -3.318 -8.843 1.00 92.38 174 ALA A N 1
ATOM 1390 C CA . ALA A 1 174 ? 11.773 -3.620 -10.050 1.00 92.38 174 ALA A CA 1
ATOM 1391 C C . ALA A 1 174 ? 10.894 -4.160 -11.197 1.00 92.38 174 ALA A C 1
ATOM 1393 O O . ALA A 1 174 ? 11.117 -3.801 -12.352 1.00 92.38 174 ALA A O 1
ATOM 1394 N N . ILE A 1 175 ? 9.889 -4.990 -10.892 1.00 92.56 175 ILE A N 1
ATOM 1395 C CA . ILE A 1 175 ? 8.939 -5.510 -11.889 1.00 92.56 175 ILE A CA 1
ATOM 1396 C C . ILE A 1 175 ? 8.038 -4.392 -12.422 1.00 92.56 175 ILE A C 1
ATOM 1398 O O . ILE A 1 175 ? 7.853 -4.316 -13.629 1.00 92.56 175 ILE A O 1
ATOM 1402 N N . VAL A 1 176 ? 7.519 -3.507 -11.565 1.00 92.56 176 VAL A N 1
ATOM 1403 C CA . VAL A 1 176 ? 6.674 -2.379 -11.996 1.00 92.56 176 VAL A CA 1
ATOM 1404 C C . VAL A 1 176 ? 7.478 -1.400 -12.853 1.00 92.56 176 VAL A C 1
ATOM 1406 O O . VAL A 1 176 ? 6.995 -0.989 -13.901 1.00 92.56 176 VAL A O 1
ATOM 1409 N N . VAL A 1 177 ? 8.723 -1.073 -12.473 1.00 94.81 177 VAL A N 1
ATOM 1410 C CA . VAL A 1 177 ? 9.615 -0.260 -13.323 1.00 94.81 177 VAL A CA 1
ATOM 1411 C C . VAL A 1 177 ? 9.802 -0.933 -14.679 1.00 94.81 177 VAL A C 1
ATOM 1413 O O . VAL A 1 177 ? 9.684 -0.273 -15.703 1.00 94.81 177 VAL A O 1
ATOM 1416 N N . ARG A 1 178 ? 10.034 -2.251 -14.713 1.00 94.25 178 ARG A N 1
ATOM 1417 C CA . ARG A 1 178 ? 10.152 -2.972 -15.982 1.00 94.25 178 ARG A CA 1
ATOM 1418 C C . ARG A 1 178 ? 8.866 -2.890 -16.806 1.00 94.25 178 ARG A C 1
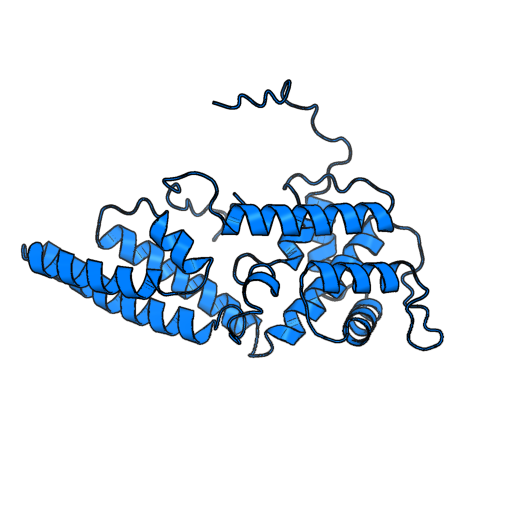ATOM 1420 O O . ARG A 1 178 ? 8.953 -2.616 -17.995 1.00 94.25 178 ARG A O 1
ATOM 1427 N N . ALA A 1 179 ? 7.710 -3.139 -16.195 1.00 94.81 179 ALA A N 1
ATOM 1428 C CA . ALA A 1 179 ? 6.418 -3.093 -16.872 1.00 94.81 179 ALA A CA 1
ATOM 1429 C C . ALA A 1 179 ? 6.182 -1.719 -17.512 1.00 94.81 179 ALA A C 1
ATOM 1431 O O . ALA A 1 179 ? 5.788 -1.647 -18.666 1.00 94.81 179 ALA A O 1
ATOM 1432 N N . LEU A 1 180 ? 6.522 -0.634 -16.812 1.00 94.38 180 LEU A N 1
ATOM 1433 C CA . LEU A 1 180 ? 6.431 0.715 -17.369 1.00 94.38 180 LEU A CA 1
ATOM 1434 C C . LEU A 1 180 ? 7.344 0.916 -18.582 1.00 94.38 180 LEU A C 1
ATOM 1436 O O . LEU A 1 180 ? 6.920 1.550 -19.538 1.00 94.38 180 LEU A O 1
ATOM 1440 N N . PHE A 1 181 ? 8.565 0.374 -18.570 1.00 93.88 181 PHE A N 1
ATOM 1441 C CA . PHE A 1 181 ? 9.427 0.405 -19.755 1.00 93.88 181 PHE A CA 1
ATOM 1442 C C . PHE A 1 181 ? 8.833 -0.408 -20.913 1.00 93.88 181 PHE A C 1
ATOM 1444 O O . PHE A 1 181 ? 8.894 0.065 -22.032 1.00 93.88 181 PHE A O 1
ATOM 1451 N N . GLU A 1 182 ? 8.225 -1.576 -20.669 1.00 93.19 182 GLU A N 1
ATOM 1452 C CA . GLU A 1 182 ? 7.571 -2.373 -21.731 1.00 93.19 182 GLU A CA 1
ATOM 1453 C C . GLU A 1 182 ? 6.358 -1.652 -22.346 1.00 93.19 182 GLU A C 1
ATOM 1455 O O . GLU A 1 182 ? 6.075 -1.847 -23.524 1.00 93.19 182 GLU A O 1
ATOM 1460 N N . VAL A 1 183 ? 5.637 -0.853 -21.553 1.00 91.50 183 VAL A N 1
ATOM 1461 C CA . VAL A 1 183 ? 4.431 -0.135 -22.001 1.00 91.50 183 VAL A CA 1
ATOM 1462 C C . VAL A 1 183 ? 4.781 1.192 -22.684 1.00 91.50 183 VAL A C 1
ATOM 1464 O O . VAL A 1 183 ? 4.145 1.560 -23.665 1.00 91.50 183 VAL A O 1
ATOM 1467 N N . HIS A 1 184 ? 5.789 1.913 -22.181 1.00 89.56 184 HIS A N 1
ATOM 1468 C CA . HIS A 1 184 ? 6.041 3.316 -22.547 1.00 89.56 184 HIS A CA 1
ATOM 1469 C C . HIS A 1 184 ? 7.357 3.566 -23.285 1.00 89.56 184 HIS A C 1
ATOM 1471 O O . HIS A 1 184 ? 7.645 4.708 -23.635 1.00 89.56 184 HIS A O 1
ATOM 1477 N N . SER A 1 185 ? 8.191 2.546 -23.484 1.00 88.00 185 SER A N 1
ATOM 1478 C CA . SER A 1 185 ? 9.499 2.706 -24.116 1.00 88.00 185 SER A CA 1
ATOM 1479 C C . SER A 1 185 ? 9.813 1.574 -25.087 1.00 88.00 185 SER A C 1
ATOM 1481 O O . SER A 1 185 ? 9.772 0.397 -24.745 1.00 88.00 185 SER A O 1
ATOM 1483 N N . ASP A 1 186 ? 10.239 1.942 -26.293 1.00 82.50 186 ASP A N 1
ATOM 1484 C CA . ASP A 1 186 ? 10.801 0.998 -27.264 1.00 82.50 186 ASP A CA 1
ATOM 1485 C C . ASP A 1 186 ? 12.278 0.665 -26.968 1.00 82.50 186 ASP A C 1
ATOM 1487 O O . ASP A 1 186 ? 12.910 -0.136 -27.667 1.00 82.50 186 ASP A O 1
ATOM 1491 N N . GLU A 1 187 ? 12.878 1.299 -25.951 1.00 82.88 187 GLU A N 1
ATOM 1492 C CA . GLU A 1 187 ? 14.273 1.069 -25.603 1.00 82.88 187 GLU A CA 1
ATOM 1493 C C . GLU A 1 187 ? 14.479 -0.338 -25.039 1.00 82.88 187 GLU A C 1
ATOM 1495 O O . GLU A 1 187 ? 13.722 -0.867 -24.222 1.00 82.88 187 GLU A O 1
ATOM 1500 N N . ARG A 1 188 ? 15.593 -0.960 -25.434 1.00 82.50 188 ARG A N 1
ATOM 1501 C CA . ARG A 1 188 ? 15.937 -2.281 -24.923 1.00 82.50 188 ARG A CA 1
ATOM 1502 C C . ARG A 1 188 ? 16.161 -2.215 -23.411 1.00 82.50 188 ARG A C 1
ATOM 1504 O O . ARG A 1 188 ? 17.084 -1.550 -22.938 1.00 82.50 188 ARG A O 1
ATOM 1511 N N . ILE A 1 189 ? 15.404 -3.026 -22.673 1.00 86.31 189 ILE A N 1
ATOM 1512 C CA . ILE A 1 189 ? 15.518 -3.169 -21.217 1.00 86.31 189 ILE A CA 1
ATOM 1513 C C . ILE A 1 189 ? 16.871 -3.803 -20.870 1.00 86.31 189 ILE A C 1
ATOM 1515 O O . ILE A 1 189 ? 17.069 -5.026 -20.863 1.00 86.31 189 ILE A O 1
ATOM 1519 N N . THR A 1 190 ? 17.841 -2.940 -20.601 1.00 81.88 190 THR A N 1
ATOM 1520 C CA . THR A 1 190 ? 19.213 -3.306 -20.267 1.00 81.88 190 THR A CA 1
ATOM 1521 C C . THR A 1 190 ? 19.582 -2.731 -18.913 1.00 81.88 190 THR A C 1
ATOM 1523 O O . THR A 1 190 ? 19.179 -1.632 -18.542 1.00 81.88 190 THR A O 1
ATOM 1526 N N . LEU A 1 191 ? 20.357 -3.498 -18.150 1.00 77.38 191 LEU A N 1
ATOM 1527 C CA . LEU A 1 191 ? 20.966 -2.972 -16.935 1.00 77.38 191 LEU A CA 1
ATOM 1528 C C . LEU A 1 191 ? 22.174 -2.107 -17.273 1.00 77.38 191 LEU A C 1
ATOM 1530 O O . LEU A 1 191 ? 22.280 -1.030 -16.704 1.00 77.38 191 LEU A O 1
ATOM 1534 N N . GLY A 1 192 ? 23.024 -2.587 -18.200 1.00 60.44 192 GLY A N 1
ATOM 1535 C CA . GLY A 1 192 ? 24.352 -2.043 -18.516 1.00 60.44 192 GLY A CA 1
ATOM 1536 C C . GLY A 1 192 ? 25.219 -1.978 -17.258 1.00 60.44 192 GLY A C 1
ATOM 1537 O O . GLY A 1 192 ? 24.861 -1.288 -16.322 1.00 60.44 192 GLY A O 1
ATOM 1538 N N . VAL A 1 193 ? 26.311 -2.730 -17.144 1.00 61.25 193 VAL A N 1
ATOM 1539 C CA . VAL A 1 193 ? 27.123 -2.661 -15.916 1.00 61.25 193 VAL A CA 1
ATOM 1540 C C . VAL A 1 193 ? 28.575 -2.502 -16.269 1.00 61.25 193 VAL A C 1
ATOM 1542 O O . VAL A 1 193 ? 29.218 -3.462 -16.689 1.00 61.25 193 VAL A O 1
ATOM 1545 N N . THR A 1 194 ? 29.077 -1.310 -15.990 1.00 59.12 194 THR A N 1
ATOM 1546 C CA . THR A 1 194 ? 30.502 -1.012 -15.960 1.00 59.12 194 THR A CA 1
ATOM 1547 C C . THR A 1 194 ? 30.824 -0.582 -14.539 1.00 59.12 194 THR A C 1
ATOM 1549 O O . THR A 1 194 ? 30.119 0.242 -13.965 1.00 59.12 194 THR A O 1
ATOM 1552 N N . GLU A 1 195 ? 31.822 -1.214 -13.919 1.00 56.50 195 GLU A N 1
ATOM 1553 C CA . GLU A 1 195 ? 32.304 -0.832 -12.579 1.00 56.50 195 GLU A CA 1
ATOM 1554 C C . GLU A 1 195 ? 31.203 -0.725 -11.497 1.00 56.50 195 GLU A C 1
ATOM 1556 O O . GLU A 1 195 ? 31.260 0.112 -10.605 1.00 56.50 195 GLU A O 1
ATOM 1561 N N . GLN A 1 196 ? 30.197 -1.610 -11.550 1.00 59.22 196 GLN A N 1
ATOM 1562 C CA . GLN A 1 196 ? 29.041 -1.643 -10.631 1.00 59.22 196 GLN A CA 1
ATOM 1563 C C . GLN A 1 196 ? 28.062 -0.457 -10.750 1.00 59.22 196 GLN A C 1
ATOM 1565 O O . GLN A 1 196 ? 27.122 -0.364 -9.959 1.00 59.22 196 GLN A O 1
ATOM 1570 N N . VAL A 1 197 ? 28.218 0.401 -11.760 1.00 62.81 197 VAL A N 1
ATOM 1571 C CA . VAL A 1 197 ? 27.285 1.485 -12.089 1.00 62.81 197 VAL A CA 1
ATOM 1572 C C . VAL A 1 197 ? 26.310 1.006 -13.173 1.00 62.81 197 VAL A C 1
ATOM 1574 O O . VAL A 1 197 ? 26.755 0.418 -14.163 1.00 62.81 197 VAL A O 1
ATOM 1577 N N . PRO A 1 198 ? 24.989 1.223 -13.016 1.00 64.56 198 PRO A N 1
ATOM 1578 C CA . PRO A 1 198 ? 24.035 0.933 -14.075 1.00 64.56 198 PRO A CA 1
ATOM 1579 C C . PRO A 1 198 ? 24.195 1.940 -15.223 1.00 64.56 198 PRO A C 1
ATOM 1581 O O . PRO A 1 198 ? 24.130 3.152 -15.019 1.00 64.56 198 PRO A O 1
ATOM 1584 N N . GLU A 1 199 ? 24.384 1.449 -16.441 1.00 74.25 199 GLU A N 1
ATOM 1585 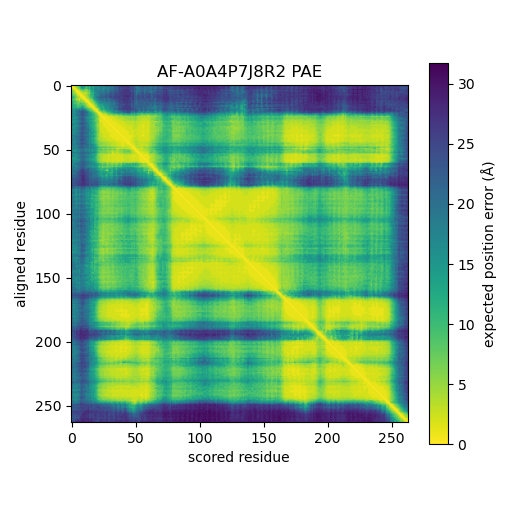C CA . GLU A 1 199 ? 24.514 2.267 -17.652 1.00 74.25 199 GLU A CA 1
ATOM 1586 C C . GLU A 1 199 ? 23.221 2.328 -18.465 1.00 74.25 199 GLU A C 1
ATOM 1588 O O . GLU A 1 199 ? 22.960 3.347 -19.104 1.00 74.25 199 GLU A O 1
ATOM 1593 N N . GLY A 1 200 ? 22.399 1.279 -18.416 1.00 82.50 200 GLY A N 1
ATOM 1594 C CA . GLY A 1 200 ? 21.109 1.249 -19.097 1.00 82.50 200 GLY A CA 1
ATOM 1595 C C . GLY A 1 200 ? 20.070 2.096 -18.366 1.00 82.50 200 GLY A C 1
ATOM 1596 O O . GLY A 1 200 ? 20.029 2.112 -17.132 1.00 82.50 200 GLY A O 1
ATOM 1597 N N . ASP A 1 201 ? 19.208 2.774 -19.123 1.00 88.25 201 ASP A N 1
ATOM 1598 C CA . ASP A 1 201 ? 18.204 3.697 -18.580 1.00 88.25 201 ASP A CA 1
ATOM 1599 C C . ASP A 1 201 ? 17.225 2.984 -17.634 1.00 88.25 201 ASP A C 1
ATOM 1601 O O . ASP A 1 201 ? 16.913 3.509 -16.566 1.00 88.25 201 ASP A O 1
ATOM 1605 N N . PHE A 1 202 ? 16.868 1.725 -17.918 1.00 91.00 202 PHE A N 1
ATOM 1606 C CA . PHE A 1 202 ? 16.125 0.873 -16.980 1.00 91.00 202 PHE A CA 1
ATOM 1607 C C . PHE A 1 202 ? 16.867 0.679 -15.644 1.00 91.00 202 PHE A C 1
ATOM 1609 O O . PHE A 1 202 ? 16.276 0.822 -14.573 1.00 91.00 202 PHE A O 1
ATOM 1616 N N . GLY A 1 203 ? 18.167 0.367 -15.685 1.00 88.69 203 GLY A N 1
ATOM 1617 C CA . GLY A 1 203 ? 18.982 0.156 -14.486 1.00 88.69 203 GLY A CA 1
ATOM 1618 C C . GLY A 1 203 ? 19.129 1.424 -13.641 1.00 88.69 203 GLY A C 1
ATOM 1619 O O . GLY A 1 203 ? 18.986 1.363 -12.417 1.00 88.69 203 GLY A O 1
ATOM 1620 N N . LYS A 1 204 ? 19.367 2.571 -14.289 1.00 89.75 204 LYS A N 1
ATOM 1621 C CA . LYS A 1 204 ? 19.463 3.888 -13.636 1.00 89.75 204 LYS A CA 1
ATOM 1622 C C . LYS A 1 204 ? 18.127 4.317 -13.038 1.00 89.75 204 LYS A C 1
ATOM 1624 O O . LYS A 1 204 ? 18.083 4.746 -11.885 1.00 89.75 204 LYS A O 1
ATOM 1629 N N . CYS A 1 205 ? 17.038 4.129 -13.784 1.00 91.94 205 CYS A N 1
ATOM 1630 C CA . CYS A 1 205 ? 15.685 4.386 -13.308 1.00 91.94 205 CYS A CA 1
ATOM 1631 C C . CYS A 1 205 ? 15.375 3.542 -12.066 1.00 91.94 205 CYS A C 1
ATOM 1633 O O . CYS A 1 205 ? 15.007 4.085 -11.027 1.00 91.94 205 CYS A O 1
ATOM 1635 N N . ALA A 1 206 ? 15.612 2.227 -12.119 1.00 91.31 206 ALA A N 1
ATOM 1636 C CA . ALA A 1 206 ? 15.386 1.340 -10.981 1.00 91.31 206 ALA A CA 1
ATOM 1637 C C . ALA A 1 206 ? 16.198 1.761 -9.742 1.00 91.31 206 ALA A C 1
ATOM 1639 O O . ALA A 1 206 ? 15.661 1.760 -8.634 1.00 91.31 206 ALA A O 1
ATOM 1640 N N . GLN A 1 207 ? 17.463 2.163 -9.909 1.00 89.44 207 GLN A N 1
ATOM 1641 C CA . GLN A 1 207 ? 18.290 2.666 -8.809 1.00 89.44 207 GLN A CA 1
ATOM 1642 C C . GLN A 1 207 ? 17.695 3.928 -8.164 1.00 89.44 207 GLN A C 1
ATOM 1644 O O . GLN A 1 207 ? 17.571 3.994 -6.938 1.00 89.44 207 GLN A O 1
ATOM 1649 N N . GLU A 1 208 ? 17.315 4.918 -8.977 1.00 89.75 208 GLU A N 1
ATOM 1650 C CA . GLU A 1 208 ? 16.746 6.177 -8.488 1.00 89.75 208 GLU A CA 1
ATOM 1651 C C . GLU A 1 208 ? 15.400 5.929 -7.783 1.00 89.75 208 GLU A C 1
ATOM 1653 O O . GLU A 1 208 ? 15.185 6.413 -6.671 1.00 89.75 208 GLU A O 1
ATOM 1658 N N . ILE A 1 209 ? 14.539 5.076 -8.346 1.00 89.88 209 ILE A N 1
ATOM 1659 C CA . ILE A 1 209 ? 13.240 4.714 -7.759 1.00 89.88 209 ILE A CA 1
ATOM 1660 C C . ILE A 1 209 ? 13.396 3.974 -6.430 1.00 89.88 209 ILE A C 1
ATOM 1662 O O . ILE A 1 209 ? 12.668 4.271 -5.483 1.00 89.88 209 ILE A O 1
ATOM 1666 N N . PHE A 1 210 ? 14.355 3.053 -6.308 1.00 86.38 210 PHE A N 1
ATOM 1667 C CA . PHE A 1 210 ? 14.627 2.374 -5.037 1.00 86.38 210 PHE A CA 1
ATOM 1668 C C . PHE A 1 210 ? 15.003 3.370 -3.941 1.00 86.38 210 PHE A C 1
ATOM 1670 O O . PHE A 1 210 ? 14.498 3.267 -2.821 1.00 86.38 210 PHE A O 1
ATOM 1677 N N . SER A 1 211 ? 15.833 4.361 -4.275 1.00 82.50 211 SER A N 1
ATOM 1678 C CA . SER A 1 211 ? 16.201 5.433 -3.350 1.00 82.50 211 SER A CA 1
ATOM 1679 C C . SER A 1 211 ? 14.978 6.259 -2.929 1.00 82.50 211 SER A C 1
ATOM 1681 O O . SER A 1 211 ? 14.744 6.432 -1.733 1.00 82.50 211 SER A O 1
ATOM 1683 N N . ARG A 1 212 ? 14.134 6.683 -3.882 1.00 80.56 212 ARG A N 1
ATOM 1684 C CA . ARG A 1 212 ? 12.912 7.475 -3.616 1.00 80.56 212 ARG A CA 1
ATOM 1685 C C . ARG A 1 212 ? 11.855 6.710 -2.813 1.00 80.56 212 ARG A C 1
ATOM 1687 O O . ARG A 1 212 ? 11.217 7.275 -1.924 1.00 80.56 212 ARG A O 1
ATOM 1694 N N . ALA A 1 213 ? 11.701 5.414 -3.078 1.00 74.19 213 ALA A N 1
ATOM 1695 C CA . ALA A 1 213 ? 10.828 4.523 -2.315 1.00 74.19 213 ALA A CA 1
ATOM 1696 C C . ALA A 1 213 ? 11.395 4.167 -0.924 1.00 74.19 213 ALA A C 1
ATOM 1698 O O . ALA A 1 213 ? 10.682 3.591 -0.098 1.00 74.19 213 ALA A O 1
ATOM 1699 N N . GLY A 1 214 ? 12.661 4.515 -0.657 1.00 71.81 214 GLY A N 1
ATOM 1700 C CA . GLY A 1 214 ? 13.369 4.260 0.596 1.00 71.81 214 GLY A CA 1
ATOM 1701 C C . GLY A 1 214 ? 13.837 2.819 0.776 1.00 71.81 214 GLY A C 1
ATOM 1702 O O . GLY A 1 214 ? 14.093 2.407 1.897 1.00 71.81 214 GLY A O 1
ATOM 1703 N N . ILE A 1 215 ? 13.921 2.026 -0.289 1.00 76.50 215 ILE A N 1
ATOM 1704 C CA . ILE A 1 215 ? 14.214 0.592 -0.223 1.00 76.50 215 ILE A CA 1
ATOM 1705 C C . ILE A 1 215 ? 15.727 0.387 0.008 1.00 76.50 215 ILE A C 1
ATOM 1707 O O . ILE A 1 215 ? 16.509 0.586 -0.922 1.00 76.50 215 ILE A O 1
ATOM 1711 N N . PRO A 1 216 ? 16.179 -0.043 1.209 1.00 69.81 216 PRO A N 1
ATOM 1712 C CA . PRO A 1 216 ? 17.592 -0.020 1.595 1.00 69.81 216 PRO A CA 1
ATOM 1713 C C . PRO A 1 216 ? 18.316 -1.317 1.198 1.00 69.81 216 PRO A C 1
ATOM 1715 O O . PRO A 1 216 ? 19.143 -1.841 1.940 1.00 69.81 216 PRO A O 1
ATOM 1718 N N . VAL A 1 217 ? 17.964 -1.895 0.048 1.00 72.75 217 VAL A N 1
ATOM 1719 C CA . VAL A 1 217 ? 18.567 -3.136 -0.458 1.00 72.75 217 VAL A CA 1
ATOM 1720 C C . VAL A 1 217 ? 19.229 -2.902 -1.807 1.00 72.75 217 VAL A C 1
ATOM 1722 O O . VAL A 1 217 ? 18.922 -1.947 -2.514 1.00 72.75 217 VAL A O 1
ATOM 1725 N N . ASN A 1 218 ? 20.135 -3.806 -2.181 1.00 80.56 218 ASN A N 1
ATOM 1726 C CA . ASN A 1 218 ? 20.842 -3.727 -3.452 1.00 80.56 218 ASN A CA 1
ATOM 1727 C C . ASN A 1 218 ? 19.861 -3.820 -4.640 1.00 80.56 218 ASN A C 1
ATOM 1729 O O . ASN A 1 218 ? 19.405 -4.916 -4.981 1.00 80.56 218 ASN A O 1
ATOM 1733 N N . PHE A 1 219 ? 19.569 -2.679 -5.275 1.00 83.12 219 PHE A N 1
ATOM 1734 C CA . PHE A 1 219 ? 18.658 -2.575 -6.420 1.00 83.12 219 PHE A CA 1
ATOM 1735 C C . PHE A 1 219 ? 19.072 -3.498 -7.572 1.00 83.12 219 PHE A C 1
ATOM 1737 O O . PHE A 1 219 ? 18.215 -4.101 -8.217 1.00 83.12 219 PHE A O 1
ATOM 1744 N N . TYR A 1 220 ? 20.383 -3.663 -7.792 1.00 85.06 220 TYR A N 1
ATOM 1745 C CA . TYR A 1 220 ? 20.933 -4.365 -8.946 1.00 85.06 220 TYR A CA 1
ATOM 1746 C C . TYR A 1 220 ? 20.450 -5.812 -9.025 1.00 85.06 220 TYR A C 1
ATOM 1748 O O . TYR A 1 220 ? 20.084 -6.305 -10.093 1.00 85.06 220 TYR A O 1
ATOM 1756 N N . ARG A 1 221 ? 20.391 -6.490 -7.872 1.00 86.25 221 ARG A N 1
ATOM 1757 C CA . ARG A 1 221 ? 19.879 -7.859 -7.783 1.00 86.25 221 ARG A CA 1
ATOM 1758 C C . ARG A 1 221 ? 18.454 -7.948 -8.334 1.00 86.25 221 ARG A C 1
ATOM 1760 O O . ARG A 1 221 ? 18.190 -8.799 -9.178 1.00 86.25 221 ARG A O 1
ATOM 1767 N N . TYR A 1 222 ? 17.560 -7.074 -7.882 1.00 89.31 222 TYR A N 1
ATOM 1768 C CA . TYR A 1 222 ? 16.140 -7.128 -8.241 1.00 89.31 222 TYR A CA 1
ATOM 1769 C C . TYR A 1 222 ? 15.870 -6.606 -9.641 1.00 89.31 222 TYR A C 1
ATOM 1771 O O . TYR A 1 222 ? 15.040 -7.174 -10.339 1.00 89.31 222 TYR A O 1
ATOM 1779 N N . ALA A 1 223 ? 16.597 -5.579 -10.081 1.00 89.25 223 ALA A N 1
ATOM 1780 C CA . ALA A 1 223 ? 16.525 -5.105 -11.455 1.00 89.25 223 ALA A CA 1
ATOM 1781 C C . ALA A 1 223 ? 16.936 -6.224 -12.432 1.00 89.25 223 ALA A C 1
ATOM 1783 O O . ALA A 1 223 ? 16.282 -6.429 -13.450 1.00 89.25 223 ALA A O 1
ATOM 1784 N N . ARG A 1 224 ? 17.949 -7.032 -12.083 1.00 89.38 224 ARG A N 1
ATOM 1785 C CA . ARG A 1 224 ? 18.349 -8.225 -12.851 1.00 89.38 224 ARG A CA 1
ATOM 1786 C C . ARG A 1 224 ? 17.334 -9.353 -12.810 1.00 89.38 224 ARG A C 1
ATOM 1788 O O . ARG A 1 224 ? 17.130 -10.006 -13.830 1.00 89.38 224 ARG A O 1
ATOM 1795 N N . GLU A 1 225 ? 16.734 -9.616 -11.657 1.00 90.19 225 GLU A N 1
ATOM 1796 C CA . GLU A 1 225 ? 15.645 -10.590 -11.551 1.00 90.19 225 GLU A CA 1
ATOM 1797 C C . GLU A 1 225 ? 14.456 -10.160 -12.424 1.00 90.19 225 GLU A C 1
ATOM 1799 O O . GLU A 1 225 ? 13.996 -10.950 -13.244 1.00 90.19 225 GLU A O 1
ATOM 1804 N N . ALA A 1 226 ? 14.031 -8.896 -12.325 1.00 90.94 226 ALA A N 1
ATOM 1805 C CA . ALA A 1 226 ? 12.941 -8.333 -13.113 1.00 90.94 226 ALA A CA 1
ATOM 1806 C C . ALA A 1 226 ? 13.239 -8.363 -14.614 1.00 90.94 226 ALA A C 1
ATOM 1808 O O . ALA A 1 226 ? 12.392 -8.827 -15.367 1.00 90.94 226 ALA A O 1
ATOM 1809 N N . GLN A 1 227 ? 14.437 -7.958 -15.055 1.00 91.44 227 GLN A N 1
ATOM 1810 C CA . GLN A 1 227 ? 14.855 -8.001 -16.465 1.00 91.44 227 GLN A CA 1
ATOM 1811 C C . GLN A 1 227 ? 14.713 -9.404 -17.078 1.00 91.44 227 GLN A C 1
ATOM 1813 O O . GLN A 1 227 ? 14.366 -9.543 -18.246 1.00 91.44 227 GLN A O 1
ATOM 1818 N N . LYS A 1 228 ? 15.001 -10.452 -16.298 1.00 89.75 228 LYS A N 1
ATOM 1819 C CA . LYS A 1 228 ? 15.019 -11.841 -16.773 1.00 89.75 228 LYS A CA 1
ATOM 1820 C C . LYS A 1 228 ? 13.650 -12.509 -16.837 1.00 89.75 228 LYS A C 1
ATOM 1822 O O . LYS A 1 228 ? 13.579 -13.616 -17.365 1.00 89.75 228 LYS A O 1
ATOM 1827 N N . LEU A 1 229 ? 12.599 -11.911 -16.270 1.00 90.56 229 LEU A N 1
ATOM 1828 C CA . LEU A 1 229 ? 11.271 -12.526 -16.326 1.00 90.56 229 LEU A CA 1
ATOM 1829 C C . LEU A 1 229 ? 10.840 -12.691 -17.789 1.00 90.56 229 LEU A C 1
ATOM 1831 O O . LEU A 1 229 ? 11.089 -11.821 -18.628 1.00 90.56 229 LEU A O 1
ATOM 1835 N N . ALA A 1 230 ? 10.195 -13.804 -18.110 1.00 90.19 230 ALA A N 1
ATOM 1836 C CA . ALA A 1 230 ? 9.558 -13.933 -19.410 1.00 90.19 230 ALA A CA 1
ATOM 1837 C C . ALA A 1 230 ? 8.405 -12.916 -19.508 1.00 90.19 230 ALA A C 1
ATOM 1839 O O . ALA A 1 230 ? 7.851 -12.512 -18.484 1.00 90.19 230 ALA A O 1
ATOM 1840 N N . ARG A 1 231 ? 8.064 -12.458 -20.718 1.00 85.81 231 ARG A N 1
ATOM 1841 C CA . ARG A 1 231 ? 6.995 -11.456 -20.901 1.00 85.81 231 ARG A CA 1
ATOM 1842 C C . ARG A 1 231 ? 5.631 -11.974 -20.417 1.00 85.81 231 ARG A C 1
ATOM 1844 O O . ARG A 1 231 ? 4.803 -11.195 -19.967 1.00 85.81 231 ARG A O 1
ATOM 1851 N N . ASP A 1 232 ? 5.428 -13.285 -20.472 1.00 88.50 232 ASP A N 1
ATOM 1852 C CA . ASP A 1 232 ? 4.251 -14.009 -19.993 1.00 88.50 232 ASP A CA 1
ATOM 1853 C C . ASP A 1 232 ? 4.340 -14.440 -18.517 1.00 88.50 232 ASP A C 1
ATOM 1855 O O . ASP A 1 232 ? 3.427 -15.104 -18.020 1.00 88.50 232 ASP A O 1
ATOM 1859 N N . ASP A 1 233 ? 5.396 -14.054 -17.787 1.00 94.19 233 ASP A N 1
ATOM 1860 C CA . ASP A 1 233 ? 5.453 -14.268 -16.341 1.00 94.19 233 ASP A CA 1
ATOM 1861 C C . ASP A 1 233 ? 4.243 -13.614 -15.667 1.00 94.19 233 ASP A C 1
ATOM 1863 O O . ASP A 1 233 ? 3.954 -12.434 -15.872 1.00 94.19 233 ASP A O 1
ATOM 1867 N N . HIS A 1 234 ? 3.552 -14.384 -14.827 1.00 84.69 234 HIS A N 1
ATOM 1868 C CA . HIS A 1 234 ? 2.292 -13.966 -14.217 1.00 84.69 234 HIS A CA 1
ATOM 1869 C C . HIS A 1 234 ? 2.376 -12.630 -13.462 1.00 84.69 234 HIS A C 1
ATOM 1871 O O . HIS A 1 234 ? 1.400 -11.884 -13.455 1.00 84.69 234 HIS A O 1
ATOM 1877 N N . GLN A 1 235 ? 3.508 -12.308 -12.818 1.00 84.25 235 GLN A N 1
ATOM 1878 C CA . GLN A 1 235 ? 3.636 -11.056 -12.066 1.00 84.25 235 GLN A CA 1
ATOM 1879 C C . GLN A 1 235 ? 3.890 -9.881 -12.992 1.00 84.25 235 GLN A C 1
ATOM 1881 O O . GLN A 1 235 ? 3.297 -8.824 -12.802 1.00 84.25 235 GLN A O 1
ATOM 1886 N N . LEU A 1 236 ? 4.771 -10.059 -13.975 1.00 89.62 236 LEU A N 1
ATOM 1887 C CA . LEU A 1 236 ? 5.056 -9.016 -14.949 1.00 89.62 236 LEU A CA 1
ATOM 1888 C C . LEU A 1 236 ? 3.809 -8.693 -15.771 1.00 89.62 236 LEU A C 1
ATOM 1890 O O . LEU A 1 236 ? 3.420 -7.531 -15.844 1.00 89.62 236 LEU A O 1
ATOM 1894 N N . LYS A 1 237 ? 3.159 -9.728 -16.310 1.00 89.25 237 LYS A N 1
ATOM 1895 C CA . LYS A 1 237 ? 1.938 -9.590 -17.097 1.00 89.25 237 LYS A CA 1
ATOM 1896 C C . LYS A 1 237 ? 0.834 -8.896 -16.304 1.00 89.25 237 LYS A C 1
ATOM 1898 O O . LYS A 1 237 ? 0.271 -7.934 -16.796 1.00 89.25 237 LYS A O 1
ATOM 1903 N N . LYS A 1 238 ? 0.611 -9.292 -15.043 1.00 88.56 238 LYS A N 1
ATOM 1904 C CA . LYS A 1 238 ? -0.351 -8.620 -14.152 1.00 88.56 238 LYS A CA 1
ATOM 1905 C C . LYS A 1 238 ? -0.144 -7.103 -14.110 1.00 88.56 238 LYS A C 1
ATOM 1907 O O . LYS A 1 238 ? -1.119 -6.366 -14.140 1.00 88.56 238 LYS A O 1
ATOM 1912 N N . TYR A 1 239 ? 1.097 -6.631 -13.973 1.00 89.88 239 TYR A N 1
ATOM 1913 C CA . TYR A 1 239 ? 1.348 -5.190 -13.893 1.00 89.88 239 TYR A CA 1
ATOM 1914 C C . TYR A 1 239 ? 1.255 -4.498 -15.249 1.00 89.88 239 TYR A C 1
ATOM 1916 O O . TYR A 1 239 ? 0.795 -3.366 -15.279 1.00 89.88 239 TYR A O 1
ATOM 1924 N N . ILE A 1 240 ? 1.654 -5.154 -16.342 1.00 90.62 240 ILE A N 1
ATOM 1925 C CA . ILE A 1 240 ? 1.436 -4.631 -17.698 1.00 90.62 240 ILE A CA 1
ATOM 1926 C C . ILE A 1 240 ? -0.065 -4.450 -17.942 1.00 90.62 240 ILE A C 1
ATOM 1928 O O . ILE A 1 240 ? -0.481 -3.338 -18.240 1.00 90.62 240 ILE A O 1
ATOM 1932 N N . ASP A 1 241 ? -0.866 -5.491 -17.696 1.00 87.06 241 ASP A N 1
ATOM 1933 C CA . ASP A 1 241 ? -2.319 -5.471 -17.894 1.00 87.06 241 ASP A CA 1
ATOM 1934 C C . ASP A 1 241 ? -2.974 -4.327 -17.085 1.00 87.06 241 ASP A C 1
ATOM 1936 O O . ASP A 1 241 ? -3.757 -3.556 -17.631 1.00 87.06 241 ASP A O 1
ATOM 1940 N N . ILE A 1 242 ? -2.597 -4.151 -15.806 1.00 84.50 242 ILE A N 1
ATOM 1941 C CA . ILE A 1 242 ? -3.086 -3.037 -14.963 1.00 84.50 242 ILE A CA 1
ATOM 1942 C C . ILE A 1 242 ? -2.699 -1.671 -15.547 1.00 84.50 242 ILE A C 1
ATOM 1944 O O . ILE A 1 242 ? -3.493 -0.735 -15.512 1.00 84.50 242 ILE A O 1
ATOM 1948 N N . LEU A 1 243 ? -1.464 -1.511 -16.026 1.00 88.12 243 LEU A N 1
ATOM 1949 C CA . LEU A 1 243 ? -1.004 -0.229 -16.557 1.00 88.12 243 LEU A CA 1
ATOM 1950 C C . LEU A 1 243 ? -1.713 0.101 -17.874 1.00 88.12 243 LEU A C 1
ATOM 1952 O O . LEU A 1 243 ? -2.165 1.227 -18.037 1.00 88.12 243 LEU A O 1
ATOM 1956 N N . GLU A 1 244 ? -1.857 -0.866 -18.777 1.00 88.75 244 GLU A N 1
ATOM 1957 C CA . GLU A 1 244 ? -2.554 -0.683 -20.054 1.00 88.75 244 GLU A CA 1
ATOM 1958 C C . GLU A 1 244 ? -4.049 -0.385 -19.855 1.00 88.75 244 GLU A C 1
ATOM 1960 O O . GLU A 1 244 ? -4.569 0.542 -20.469 1.00 88.75 244 GLU A O 1
ATOM 1965 N N . GLU A 1 245 ? -4.733 -1.105 -18.957 1.00 85.75 245 GLU A N 1
ATOM 1966 C CA . GLU A 1 245 ? -6.166 -0.910 -18.673 1.00 85.75 245 GLU A CA 1
ATOM 1967 C C . GLU A 1 245 ? -6.480 0.499 -18.145 1.00 85.75 245 GLU A C 1
ATOM 1969 O O . GLU A 1 245 ? -7.527 1.074 -18.452 1.00 85.75 245 GLU A O 1
ATOM 1974 N N . HIS A 1 246 ? -5.569 1.067 -17.355 1.00 78.69 246 HIS A N 1
ATOM 1975 C CA . HIS A 1 246 ? -5.758 2.364 -16.712 1.00 78.69 246 HIS A CA 1
ATOM 1976 C C . HIS A 1 246 ? -5.083 3.528 -17.451 1.00 78.69 246 HIS A C 1
ATOM 1978 O O . HIS A 1 246 ? -5.191 4.668 -16.980 1.00 78.69 246 HIS A O 1
ATOM 1984 N N . TYR A 1 247 ? -4.363 3.272 -18.548 1.00 76.75 247 TYR A N 1
ATOM 1985 C CA . TYR A 1 247 ? -3.693 4.319 -19.316 1.00 76.75 247 TYR A CA 1
ATOM 1986 C C . TYR A 1 247 ? -4.714 5.186 -20.053 1.00 76.75 247 TYR A C 1
ATOM 1988 O O . TYR A 1 247 ? -5.720 4.695 -20.566 1.00 76.75 247 TYR A O 1
ATOM 1996 N N . VAL A 1 248 ? -4.472 6.496 -20.082 1.00 72.12 248 VAL A N 1
ATOM 1997 C CA . VAL A 1 248 ? -5.372 7.458 -20.717 1.00 72.12 248 VAL A CA 1
ATOM 1998 C C . VAL A 1 248 ? -4.620 8.153 -21.850 1.00 72.12 248 VAL A C 1
ATOM 2000 O O . VAL A 1 248 ? -3.745 8.972 -21.594 1.00 72.12 248 VAL A O 1
ATOM 2003 N N . GLU A 1 249 ? -4.969 7.838 -23.102 1.00 59.47 249 GLU A N 1
ATOM 2004 C CA . GLU A 1 249 ? -4.311 8.410 -24.294 1.00 59.47 249 GLU A CA 1
ATOM 2005 C C . GLU A 1 249 ? -4.512 9.933 -24.429 1.00 59.47 249 GLU A C 1
ATOM 2007 O O . GLU A 1 249 ? -3.637 10.630 -24.939 1.00 59.47 249 GLU A O 1
ATOM 2012 N N . GLU A 1 250 ? -5.636 10.466 -23.938 1.00 49.72 250 GLU A N 1
ATOM 2013 C CA . GLU A 1 250 ? -5.915 11.904 -23.871 1.00 49.72 250 GLU A CA 1
ATOM 2014 C C . GLU A 1 250 ? -6.319 12.288 -22.440 1.00 49.72 250 GLU A C 1
ATOM 2016 O O . GLU A 1 250 ? -7.410 11.905 -22.000 1.00 49.72 250 GLU A O 1
ATOM 2021 N N . PRO A 1 251 ? -5.490 13.038 -21.686 1.00 48.31 251 PRO A N 1
ATOM 2022 C CA . PRO A 1 251 ? -5.837 13.409 -20.321 1.00 48.31 251 PRO A CA 1
ATOM 2023 C C . PRO A 1 251 ? -7.171 14.170 -20.330 1.00 48.31 251 PRO A C 1
ATOM 2025 O O . PRO A 1 251 ? -7.350 15.077 -21.152 1.00 48.31 251 PRO A O 1
ATOM 2028 N N . PRO A 1 252 ? -8.132 13.830 -19.448 1.00 45.78 252 PRO A N 1
ATOM 2029 C CA . PRO A 1 252 ? -9.403 14.535 -19.409 1.00 45.78 252 PRO A CA 1
ATOM 2030 C C . PRO A 1 252 ? -9.129 16.024 -19.208 1.00 45.78 252 PRO A C 1
ATOM 2032 O O . PRO A 1 252 ? -8.339 16.404 -18.338 1.00 45.78 252 PRO A O 1
ATOM 2035 N N . ALA A 1 253 ? -9.766 16.865 -20.031 1.00 43.72 253 ALA A N 1
ATOM 2036 C CA . ALA A 1 253 ? -9.620 18.312 -19.942 1.00 43.72 253 ALA A CA 1
ATOM 2037 C C . ALA A 1 253 ? -9.777 18.749 -18.474 1.00 43.72 253 ALA A C 1
ATOM 2039 O O . ALA A 1 253 ? -10.720 18.293 -17.814 1.00 43.72 253 ALA A O 1
ATOM 2040 N N . PRO A 1 254 ? -8.869 19.589 -17.940 1.00 44.22 254 PRO A N 1
ATOM 2041 C CA . PRO A 1 254 ? -8.912 19.969 -16.539 1.00 44.22 254 PRO A CA 1
ATOM 2042 C C . PRO A 1 254 ? -10.300 20.519 -16.221 1.00 44.22 254 PRO A C 1
ATOM 2044 O O . PRO A 1 254 ? -10.774 21.455 -16.870 1.00 44.22 254 PRO A O 1
ATOM 2047 N N . ALA A 1 255 ? -10.969 19.909 -15.243 1.00 40.03 255 ALA A N 1
ATOM 2048 C CA . ALA A 1 255 ? -12.266 20.359 -14.768 1.00 40.03 255 ALA A CA 1
ATOM 2049 C C . ALA A 1 255 ? -12.089 21.682 -14.002 1.00 40.03 255 ALA A C 1
ATOM 2051 O O . ALA A 1 255 ? -12.055 21.718 -12.776 1.00 40.03 255 ALA A O 1
ATOM 2052 N N . GLY A 1 256 ? -11.951 22.775 -14.753 1.00 39.44 256 GLY A N 1
ATOM 2053 C CA . GLY A 1 256 ? -11.891 24.140 -14.248 1.00 39.44 256 GLY A CA 1
ATOM 2054 C C . GLY A 1 256 ? -10.542 24.568 -13.648 1.00 39.44 256 GLY A C 1
ATOM 2055 O O . GLY A 1 256 ? -9.629 23.762 -13.458 1.00 39.44 256 GLY A O 1
ATOM 2056 N N . PRO A 1 257 ? -10.389 25.877 -13.375 1.00 31.69 257 PRO A N 1
ATOM 2057 C CA . PRO A 1 257 ? -9.192 26.414 -12.747 1.00 31.69 257 PRO A CA 1
ATOM 2058 C C . PRO A 1 257 ? -9.048 25.865 -11.324 1.00 31.69 257 PRO A C 1
ATOM 2060 O O . PRO A 1 257 ? -9.958 25.976 -10.504 1.00 31.69 257 PRO A O 1
ATOM 2063 N N . ILE A 1 258 ? -7.873 25.311 -11.021 1.00 38.16 258 ILE A N 1
ATOM 2064 C CA . ILE A 1 258 ? -7.463 24.971 -9.656 1.00 38.16 258 ILE A CA 1
ATOM 2065 C C . ILE A 1 258 ? -7.252 26.293 -8.908 1.00 38.16 258 ILE A C 1
ATOM 2067 O O . ILE A 1 258 ? -6.190 26.910 -8.990 1.00 38.16 258 ILE A O 1
ATOM 2071 N N . ILE A 1 259 ? -8.286 26.760 -8.210 1.00 30.75 259 ILE A N 1
ATOM 2072 C CA . ILE A 1 259 ? -8.187 27.891 -7.288 1.00 30.75 259 ILE A CA 1
ATOM 2073 C C . ILE A 1 259 ? -7.674 27.340 -5.954 1.00 30.75 259 ILE A C 1
ATOM 2075 O O . ILE A 1 259 ? -8.398 26.656 -5.234 1.00 30.75 259 ILE A O 1
ATOM 2079 N N . TYR A 1 260 ? -6.419 27.636 -5.614 1.00 30.44 260 TYR A N 1
ATOM 2080 C CA . TYR A 1 260 ? -5.939 27.504 -4.240 1.00 30.44 260 TYR A CA 1
ATOM 2081 C C . TYR A 1 260 ? -6.479 28.693 -3.436 1.00 30.44 260 TYR A C 1
ATOM 2083 O O . TYR A 1 260 ? -5.847 29.747 -3.392 1.00 30.44 260 TYR A O 1
ATOM 2091 N N . GLU A 1 261 ? -7.647 28.557 -2.807 1.00 25.61 261 GLU A N 1
ATOM 2092 C CA . GLU A 1 261 ? -8.012 29.477 -1.727 1.00 25.61 261 GLU A CA 1
ATOM 2093 C C . GLU A 1 261 ? -7.302 29.038 -0.447 1.00 25.61 261 GLU A C 1
ATOM 2095 O O . GLU A 1 261 ? -7.659 28.053 0.196 1.00 25.61 261 GLU A O 1
ATOM 2100 N N . VAL A 1 262 ? -6.256 29.784 -0.097 1.00 29.92 262 VAL A N 1
ATOM 2101 C CA . VAL A 1 262 ? -5.666 29.769 1.240 1.00 29.92 262 VAL A CA 1
ATOM 2102 C C . VAL A 1 262 ? -6.552 30.632 2.136 1.00 29.92 262 VAL A C 1
ATOM 2104 O O . VAL A 1 262 ? -6.538 31.857 1.998 1.00 29.92 262 VAL A O 1
ATOM 2107 N N . ARG A 1 263 ? -7.302 30.009 3.049 1.00 31.89 263 ARG A N 1
ATOM 2108 C CA . ARG A 1 263 ? -7.797 30.636 4.282 1.00 31.89 263 ARG A CA 1
ATOM 2109 C C . ARG A 1 263 ? -7.764 29.646 5.433 1.00 31.89 263 ARG A C 1
ATOM 2111 O O . ARG A 1 263 ? -8.252 28.514 5.239 1.00 31.89 263 ARG A O 1
#

Sequence (263 aa):
MLPREIWENGRKLKLPALRHGASNHDYIMYRAAREITGCLEKWLRVPLDYQETYLPAALMLNSYEGPVWMHSDQGQEIGDIRKVIKQTRTARTLVKQAVRLERAGANDASDAELARALCRMKELPSPVSLWVDNAACKSPLEWADLLELIDVLFSEYAKEREGKSGHQRARTVAIVVRALFEVHSDERITLGVTEQVPEGDFGKCAQEIFSRAGIPVNFYRYAREAQKLARDDHQLKKYIDILEEHYVEEPPAPAGPIIYEVR

Radius of gyration: 21.1 Å; Cα contacts (8 Å, |Δi|>4): 295; chains: 1; bounding box: 60×47×58 Å

pLDDT: mean 74.53, std 19.63, range [25.61, 97.0]